Protein 1NZJ (pdb70)

Nearest PDB structures (foldseek):
  1nzj-assembly1_A  TM=1.004E+00  e=1.820E-61  Escherichia coli
  4a91-assembly1_A  TM=9.891E-01  e=1.173E-56  Escherichia coli
  8i9i-assembly1_A  TM=8.394E-01  e=6.136E-25  Escherichia coli
  5h4v-assembly2_B  TM=8.551E-01  e=2.729E-23  Xanthomonas oryzae pv. oryzae KACC 10331
  2cfo-assembly1_A  TM=8.382E-01  e=1.072E-21  Synechococcus elongatus

CATH classification: 3.40.50.620 (+1 more: 3.40.50.620)

GO terms:
  GO:0002097 tRNA wobble base modification (P, IDA)
  GO:0005524 ATP binding (F, IDA)
  GO:0008270 zinc ion binding (F, IDA)

Solvent-accessible surface area: 13218 Å² total; per-residue (Å²): 176,80,14,16,2,7,12,19,10,54,4,74,32,81,5,101,68,12,23,1,2,18,0,0,0,2,25,0,12,0,58,43,133,158,8,104,0,21,0,0,0,17,16,29,30,68,129,73,27,79,130,42,8,8,80,43,0,25,151,19,1,85,80,1,6,0,96,53,44,65,132,27,34,60,3,48,138,26,69,112,14,0,128,130,10,8,44,100,0,86,134,101,47,18,8,13,45,3,50,20,76,88,72,69,26,149,91,80,64,45,50,12,84,18,89,1,76,100,84,161,66,40,93,85,109,11,8,13,16,0,63,8,119,158,43,24,24,90,14,76,2,88,18,45,33,117,25,134,10,68,100,156,72,2,140,22,12,4,49,0,21,114,102,99,38,53,24,12,84,19,0,1,3,1,10,0,1,79,123,30,35,14,45,5,2,6,12,12,11,94,39,27,79,44,0,2,42,2,14,4,0,4,97,30,18,68,66,186,48,12,70,4,0,0,1,2,64,19,60,157,91,15,67,99,46,66,15,52,52,23,0,19,43,0,4,123,30,0,30,15,117,42,45,81,124,54,110,107,92,48,14,95,90,12,7,130,62,9,36,88,56,28,138,36,124,32,3,46,103,60,48,115,89

Organism: Escherichia coli (strain K12) (NCBI:txid83333)

Foldseek 3Di:
DAAEEEQEDEQQAADDLQSVLLLLVRQLVQVLSVHFYAYEYACQPVVNHDPPSVVRNVVVCVLLVNDGDDDYHYNVVCVVLLVVVVVVCVVVLFKAWAQDDPVVCVVVPNFDDCVCSPVRDDNPLTFMFTRFDDFFQWDQAPAQGIDGEDVRNRPGSDTQADSVGGGDPLSSVLSVCVVVVHAEYREALVCVHCLRVSVSVCVSVVHDDHHYHHAAGEDDNQDPPDCQVSVLVSCVQQQWDRDDPSVVDDSNVVSVVCSVGPDSNRGDNDNYD

Radius of gyration: 19.99 Å; Cα contacts (8 Å, |Δi|>4): 455; chains: 1; bounding box: 62×39×38 Å

Secondary structure (DSSP, 8-state):
---EEEE---TTS---HHHHHHHHHHHHHHHHTT-EEEEEE--S-GGGS-TTHHHHHHHHHHHTT-PPSSPPEEGGG-HHHHHHHHHHHHHTT-EEEE---HHHHHHTTSS---TTTTT---STT-EEEE--SS---EEEETTTEEEE--HHHHHS--EEE-TTSPBPHHHHHHHHHHHTT--EEEEEGGGHHHHHHHHHHHHHHT-PPPEEEEEPBP-----SS--HHHHHHHHHHTT----S-GGGS-HHHHHHHHHHT--GGGS---SB-

InterPro domains:
  IPR000924 Glutamyl/glutaminyl-tRNA synthetase [PR00987] (19-31)
  IPR000924 Glutamyl/glutaminyl-tRNA synthetase [PR00987] (33-44)
  IPR000924 Glutamyl/glutaminyl-tRNA synthetase [PR00987] (48-61)
  IPR000924 Glutamyl/glutaminyl-tRNA synthetase [PR00987] (180-190)
  IPR000924 Glutamyl/glutaminyl-tRNA synthetase [PR00987] (196-204)
  IPR014729 Rossmann-like alpha/beta/alpha sandwich fold [G3DSA:3.40.50.620] (7-302)
  IPR020058 Glutamyl/glutaminyl-tRNA synthetase, class Ib, catalytic domain [PF00749] (19-284)
  IPR022380 Glutamyl-Q tRNA(Asp) synthetase [MF_01428] (16-300)
  IPR022380 Glutamyl-Q tRNA(Asp) synthetase [TIGR03838] (16-281)
  IPR049940 Glutamyl-Q tRNA(Asp) synthetase/Glutamate--tRNA ligase [PTHR43311] (12-298)

B-factor: mean 16.07, std 8.64, range [6.89, 52.39]

Sequence (273 aa):
TQYIGRFAPSPSGELHFGSLIAALGSYLQARARQGRWLVRIEDIDPPREVPGAAETILRQLEHYGLHWDGDVLWQSQRHDAYREALAWLHEQGLSYYCTCTRARIQSIGGIYDGHCRVLHHGPDNAAVRIRQQHPVTQFTDQLRGIIHADEKLAREDFIIHRRDGLFAYNLAVVVDDHFQGVTEIVRGADLIEPTVRQISLYQLFGWKVPDYIHLPLALNALPKGDPRPVLIAALQFLGQQAEAHWQDFSVEQILQSAVKNWRLTAVPESAIV

Structure (mmCIF, N/CA/C/O backbone):
data_1NZJ
#
_entry.id   1NZJ
#
_cell.length_a   115.920
_cell.length_b   39.300
_cell.length_c   69.150
_cell.angle_alpha   90.00
_cell.angle_beta   116.19
_cell.angle_gamma   90.00
#
_symmetry.space_group_name_H-M   'C 1 2 1'
#
loop_
_entity.id
_entity.type
_entity.pdbx_description
1 polymer 'Hypothetical protein yadB'
2 non-polymer 'ZINC ION'
3 water water
#
loop_
_atom_site.group_PDB
_atom_site.id
_atom_site.type_symbol
_atom_site.label_atom_id
_atom_site.label_alt_id
_atom_site.label_comp_id
_atom_site.label_asym_id
_atom_site.label_entity_id
_atom_site.label_seq_id
_atom_site.pdbx_PDB_ins_code
_atom_site.Cartn_x
_atom_site.Cartn_y
_atom_site.Cartn_z
_atom_site.occupancy
_atom_site.B_iso_or_equiv
_atom_site.auth_seq_id
_atom_site.auth_comp_id
_atom_site.auth_asym_id
_atom_site.auth_atom_id
_atom_site.pdbx_PDB_model_num
ATOM 1 N N . THR A 1 4 ? 57.676 -14.242 2.795 1.00 24.76 4 THR A N 1
ATOM 2 C CA . THR A 1 4 ?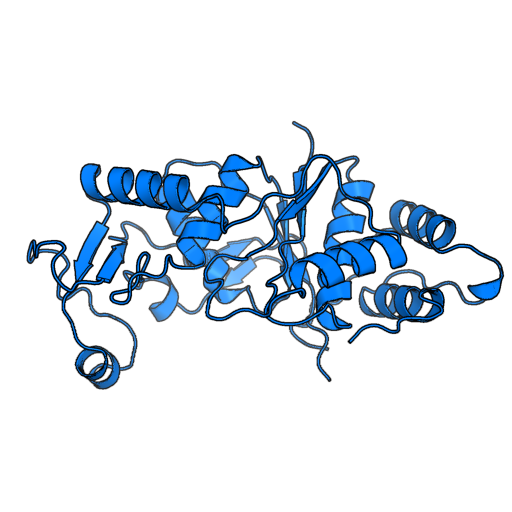 57.373 -12.794 2.551 1.00 24.21 4 THR A CA 1
ATOM 3 C C . THR A 1 4 ? 57.794 -11.951 3.755 1.00 22.94 4 THR A C 1
ATOM 4 O O . THR A 1 4 ? 57.811 -12.432 4.890 1.00 23.27 4 THR A O 1
ATOM 8 N N . GLN A 1 5 ? 58.146 -10.697 3.497 1.00 21.11 5 GLN A N 1
ATOM 9 C CA . GLN A 1 5 ? 58.665 -9.831 4.533 1.00 19.31 5 GLN A CA 1
ATOM 10 C C . GLN A 1 5 ? 57.564 -9.556 5.564 1.00 16.99 5 GLN A C 1
ATOM 11 O O . GLN A 1 5 ? 56.391 -9.382 5.214 1.00 16.91 5 GLN A O 1
ATOM 17 N N . TYR A 1 6 ? 57.965 -9.549 6.827 1.00 13.98 6 TYR A N 1
ATOM 18 C CA . TYR A 1 6 ? 57.122 -9.098 7.931 1.00 12.08 6 TYR A CA 1
ATOM 19 C C . TYR A 1 6 ? 56.685 -7.660 7.686 1.00 10.89 6 TYR A C 1
ATOM 20 O O . TYR A 1 6 ? 57.511 -6.815 7.321 1.00 10.19 6 TYR A O 1
ATOM 29 N N . ILE A 1 7 ? 55.394 -7.367 7.899 1.00 9.57 7 ILE A N 1
ATOM 30 C CA . ILE A 1 7 ? 54.899 -5.988 7.868 1.00 9.59 7 ILE A CA 1
ATOM 31 C C . ILE A 1 7 ? 54.033 -5.739 9.101 1.00 8.75 7 ILE A C 1
ATOM 32 O O . ILE A 1 7 ? 53.008 -6.408 9.290 1.00 8.88 7 ILE A O 1
ATOM 37 N N . GLY A 1 8 ? 54.450 -4.787 9.930 1.00 8.16 8 GLY A N 1
ATOM 38 C CA . GLY A 1 8 ? 53.697 -4.364 11.109 1.00 7.99 8 GLY A CA 1
ATOM 39 C C . GLY A 1 8 ? 53.316 -2.899 11.017 1.00 7.94 8 GLY A C 1
ATOM 40 O O . GLY A 1 8 ? 53.735 -2.200 10.093 1.00 7.69 8 GLY A O 1
ATOM 41 N N . ARG A 1 9 ? 52.540 -2.403 11.980 1.00 7.74 9 ARG A N 1
ATOM 42 C CA . ARG A 1 9 ? 52.120 -1.011 11.948 1.00 7.61 9 ARG A CA 1
ATOM 43 C C . ARG A 1 9 ? 51.681 -0.457 13.295 1.00 7.53 9 ARG A C 1
ATOM 44 O O . ARG A 1 9 ? 51.372 -1.209 14.222 1.00 8.78 9 ARG A O 1
ATOM 52 N N . PHE A 1 10 ? 51.700 0.868 13.370 1.00 7.76 10 PHE A N 1
ATOM 53 C CA . PHE A 1 10 ? 51.134 1.636 14.478 1.00 7.11 10 PHE A CA 1
ATOM 54 C C . PHE A 1 10 ? 50.000 2.490 13.893 1.00 7.56 10 PHE A C 1
ATOM 55 O O . PHE A 1 10 ? 50.207 3.185 12.891 1.00 7.34 10 PHE A O 1
ATOM 63 N N . ALA A 1 11 ? 48.806 2.425 14.494 1.00 7.43 11 ALA A N 1
ATOM 64 C CA . ALA A 1 11 ? 47.589 3.051 13.954 1.00 8.43 11 ALA A CA 1
ATOM 65 C C . ALA A 1 11 ? 46.893 3.917 15.020 1.00 9.29 11 ALA A C 1
ATOM 66 O O . ALA A 1 11 ? 45.879 3.519 15.618 1.00 10.67 11 ALA A O 1
ATOM 68 N N . PRO A 1 12 ? 47.444 5.099 15.277 1.00 9.41 12 PRO A N 1
ATOM 69 C CA . PRO A 1 12 ? 46.906 5.995 16.315 1.00 10.24 12 PRO A CA 1
ATOM 70 C C . PRO A 1 12 ? 45.642 6.763 15.891 1.00 10.97 12 PRO A C 1
ATOM 71 O O . PRO A 1 12 ? 45.493 7.097 14.718 1.00 10.96 12 PRO A O 1
ATOM 75 N N . SER A 1 13 ? 44.763 7.034 16.860 1.00 12.42 13 SER A N 1
ATOM 76 C CA . SER A 1 13 ? 43.571 7.868 16.660 1.00 13.25 13 SER A CA 1
ATOM 77 C C . SER A 1 13 ? 43.909 9.308 17.031 1.00 13.25 13 SER A C 1
ATOM 78 O O . SER A 1 13 ? 44.409 9.548 18.138 1.00 13.92 13 SER A O 1
ATOM 81 N N . PRO A 1 14 ? 43.664 10.265 16.135 1.00 12.92 14 PRO A N 1
ATOM 82 C CA . PRO A 1 14 ? 43.971 11.677 16.418 1.00 13.58 14 PRO A CA 1
ATOM 83 C C . PRO A 1 14 ? 42.896 12.394 17.256 1.00 14.23 14 PRO A C 1
ATOM 84 O O . PRO A 1 14 ? 42.490 13.522 16.943 1.00 13.48 14 PRO A O 1
ATOM 88 N N . SER A 1 15 ? 42.433 11.720 18.307 1.00 15.71 15 SER A N 1
ATOM 89 C CA . SER A 1 15 ? 41.516 12.304 19.301 1.00 16.95 15 SER A CA 1
ATOM 90 C C . SER A 1 15 ? 42.268 12.992 20.445 1.00 17.05 15 SER A C 1
ATOM 91 O O . SER A 1 15 ? 41.660 13.629 21.310 1.00 17.47 15 SER A O 1
ATOM 94 N N . GLY A 1 16 ? 43.584 12.817 20.462 1.00 16.89 16 GLY A N 1
ATOM 95 C CA . GLY A 1 16 ? 44.504 13.516 21.340 1.00 17.08 16 GLY A CA 1
ATOM 96 C C . GLY A 1 16 ? 45.929 13.253 20.868 1.00 17.23 16 GLY A C 1
ATOM 97 O O . GLY A 1 16 ? 46.128 12.588 19.854 1.00 17.35 16 GLY A O 1
ATOM 98 N N . GLU A 1 17 ? 46.915 13.779 21.576 1.00 17.84 17 GLU A N 1
ATOM 99 C CA . GLU A 1 17 ? 48.307 13.473 21.264 1.00 18.22 17 GLU A CA 1
ATOM 100 C C . GLU A 1 17 ? 48.726 12.157 21.915 1.00 17.84 17 GLU A C 1
ATOM 101 O O . GLU A 1 17 ? 47.972 11.555 22.689 1.00 17.67 17 GLU A O 1
ATOM 107 N N . LEU A 1 18 ? 49.915 11.680 21.563 1.00 17.47 18 LEU A N 1
ATOM 108 C CA . LEU A 1 18 ? 50.447 10.472 22.197 1.00 17.33 18 LEU A CA 1
ATOM 109 C C . LEU A 1 18 ? 50.679 10.708 23.690 1.00 17.06 18 LEU A C 1
ATOM 110 O O . LEU A 1 18 ? 51.112 11.782 24.108 1.00 16.42 18 LEU A O 1
ATOM 115 N N . HIS A 1 19 ? 50.346 9.685 24.469 1.00 16.73 19 HIS A N 1
ATOM 116 C CA . HIS A 1 19 ? 50.604 9.631 25.898 1.00 16.83 19 HIS A CA 1
ATOM 117 C C . HIS A 1 19 ? 51.418 8.358 26.154 1.00 16.43 19 HIS A C 1
ATOM 118 O O . HIS A 1 19 ? 51.785 7.646 25.207 1.00 15.42 19 HIS A O 1
ATOM 125 N N . PHE A 1 20 ? 51.732 8.083 27.415 1.00 16.25 20 PHE A N 1
ATOM 126 C CA . PHE A 1 20 ? 52.643 6.981 27.736 1.00 15.39 20 PHE A CA 1
ATOM 127 C C . PHE A 1 20 ? 52.084 5.650 27.253 1.00 14.98 20 PHE A C 1
ATOM 128 O O . PHE A 1 20 ? 52.819 4.831 26.716 1.00 15.32 20 PHE A O 1
ATOM 136 N N . GLY A 1 21 ? 50.781 5.434 27.429 1.00 14.79 21 GLY A N 1
ATOM 137 C CA . GLY A 1 21 ? 50.123 4.246 26.927 1.00 15.31 21 GLY A CA 1
ATOM 138 C C . GLY A 1 21 ? 50.264 4.007 25.433 1.00 15.18 21 GLY A C 1
ATOM 139 O O . GLY A 1 21 ? 50.530 2.882 25.008 1.00 15.86 21 GLY A O 1
ATOM 140 N N . SER A 1 22 ? 50.066 5.045 24.616 1.00 15.19 22 SER A N 1
ATOM 141 C CA . SER A 1 22 ? 50.186 4.876 23.165 1.00 15.33 22 SER A CA 1
ATOM 142 C C . SER A 1 22 ? 51.650 4.763 22.714 1.00 14.34 22 SER A C 1
ATOM 143 O O . SER A 1 22 ? 51.937 4.101 21.708 1.00 13.38 22 SER A O 1
ATOM 146 N N . LEU A 1 23 ? 52.570 5.377 23.458 1.00 13.78 23 LEU A N 1
ATOM 147 C CA . LEU A 1 23 ? 54.002 5.171 23.207 1.00 13.80 23 LEU A CA 1
ATOM 148 C C . LEU A 1 23 ? 54.384 3.696 23.381 1.00 13.62 23 LEU A C 1
ATOM 149 O O . LEU A 1 23 ? 55.159 3.158 22.574 1.00 13.16 23 LEU A O 1
ATOM 154 N N . ILE A 1 24 ? 53.851 3.037 24.412 1.00 13.94 24 ILE A N 1
ATOM 155 C CA . ILE A 1 24 ? 54.090 1.596 24.603 1.00 14.10 24 ILE A CA 1
ATOM 156 C C . ILE A 1 24 ? 53.689 0.815 23.353 1.00 13.20 24 ILE A C 1
ATOM 157 O O . ILE A 1 24 ? 54.417 -0.070 22.921 1.00 12.39 24 ILE A O 1
ATOM 162 N N . ALA A 1 25 ? 52.503 1.101 22.813 1.00 12.51 25 ALA A N 1
ATOM 163 C CA . ALA A 1 25 ? 52.025 0.404 21.624 1.00 12.12 25 ALA A CA 1
ATOM 164 C C . ALA A 1 25 ? 52.909 0.695 20.408 1.00 11.82 25 ALA A C 1
ATOM 165 O O . ALA A 1 25 ? 53.214 -0.206 19.622 1.00 12.42 25 ALA A O 1
ATOM 167 N N . ALA A 1 26 ? 53.303 1.957 20.241 1.00 10.40 26 ALA A N 1
ATOM 168 C CA . ALA A 1 26 ? 54.191 2.330 19.141 1.00 9.50 26 ALA A CA 1
ATOM 169 C C . ALA A 1 26 ? 55.538 1.635 19.266 1.00 8.78 26 ALA A C 1
ATOM 170 O O . ALA A 1 26 ? 56.054 1.091 18.286 1.00 8.98 26 ALA A O 1
ATOM 172 N N . LEU A 1 27 ? 56.117 1.698 20.460 1.00 8.72 27 LEU A N 1
ATOM 173 C CA . LEU A 1 27 ? 57.448 1.148 20.695 1.00 8.50 27 LEU A CA 1
ATOM 174 C C . LEU A 1 27 ? 57.476 -0.368 20.536 1.00 8.77 27 LEU A C 1
ATOM 175 O O . LEU A 1 27 ? 58.365 -0.907 19.887 1.00 8.89 27 LEU A O 1
ATOM 180 N N . GLY A 1 28 ? 56.511 -1.060 21.127 1.00 8.91 28 GLY A N 1
ATOM 181 C CA . GLY A 1 28 ? 56.460 -2.499 21.006 1.00 9.00 28 GLY A CA 1
ATOM 182 C C . GLY A 1 28 ? 56.245 -2.976 19.584 1.00 8.72 28 GLY A C 1
ATOM 183 O O . GLY A 1 28 ? 56.888 -3.929 19.151 1.00 8.70 28 GLY A O 1
ATOM 184 N N . SER A 1 29 ? 55.348 -2.314 18.849 1.00 8.20 29 SER A N 1
ATOM 185 C CA . SER A 1 29 ? 55.147 -2.652 17.439 1.00 8.83 29 SER A CA 1
ATOM 186 C C . SER A 1 29 ? 56.403 -2.401 16.610 1.00 8.47 29 SER A C 1
ATOM 187 O O . SER A 1 29 ? 56.755 -3.225 15.771 1.00 8.29 29 SER A O 1
ATOM 190 N N . TYR A 1 30 ? 57.097 -1.294 16.891 1.00 7.70 30 TYR A N 1
ATOM 191 C CA . TYR A 1 30 ? 58.352 -0.948 16.215 1.00 7.77 30 TYR A CA 1
ATOM 192 C C . TYR A 1 30 ? 59.432 -1.986 16.505 1.00 7.46 30 TYR A C 1
ATOM 193 O O . TYR A 1 30 ? 60.099 -2.470 15.605 1.00 7.60 30 TYR A O 1
ATOM 202 N N . LEU A 1 31 ? 59.624 -2.316 17.773 1.00 7.52 31 LEU A N 1
ATOM 203 C CA . LEU A 1 31 ? 60.714 -3.214 18.143 1.00 8.08 31 LEU A CA 1
ATOM 204 C C . LEU A 1 31 ? 60.528 -4.617 17.566 1.00 8.66 31 LEU A C 1
ATOM 205 O O . LEU A 1 31 ? 61.466 -5.222 17.036 1.00 8.86 31 LEU A O 1
ATOM 210 N N . GLN A 1 32 ? 59.309 -5.128 17.647 1.00 8.64 32 GLN A N 1
ATOM 211 C CA . GLN A 1 32 ? 59.014 -6.432 17.065 1.00 9.44 32 GLN A CA 1
ATOM 212 C C . GLN A 1 32 ? 59.224 -6.429 15.539 1.00 9.48 32 GLN A C 1
ATOM 213 O O . GLN A 1 32 ? 59.814 -7.372 14.991 1.00 10.24 32 GLN A O 1
ATOM 219 N N . ALA A 1 33 ? 58.790 -5.364 14.855 1.00 9.81 33 ALA A N 1
ATOM 220 C CA . ALA A 1 33 ? 58.969 -5.275 13.406 1.00 9.95 33 ALA A CA 1
ATOM 221 C C . ALA A 1 33 ? 60.457 -5.224 13.020 1.00 10.46 33 ALA A C 1
ATOM 222 O O . ALA A 1 33 ? 60.896 -5.971 12.139 1.00 11.56 33 ALA A O 1
ATOM 224 N N . ARG A 1 34 ? 61.223 -4.352 13.675 1.00 10.48 34 ARG A N 1
ATOM 225 C CA . ARG A 1 34 ? 62.655 -4.233 13.377 1.00 10.68 34 ARG A CA 1
ATOM 226 C C . ARG A 1 34 ? 63.449 -5.495 13.772 1.00 11.02 34 ARG A C 1
ATOM 227 O O . ARG A 1 34 ? 64.400 -5.866 13.079 1.00 11.88 34 ARG A O 1
ATOM 235 N N . ALA A 1 35 ? 63.070 -6.154 14.862 1.00 11.51 35 ALA A N 1
ATOM 236 C CA . ALA A 1 35 ? 63.732 -7.399 15.274 1.00 12.20 35 ALA A CA 1
ATOM 237 C C . ALA A 1 35 ? 63.505 -8.510 14.251 1.00 13.35 35 ALA A C 1
ATOM 238 O O . ALA A 1 35 ? 64.361 -9.380 14.088 1.00 14.58 35 ALA A O 1
ATOM 240 N N . ARG A 1 36 ? 62.336 -8.482 13.599 1.00 14.42 36 ARG A N 1
ATOM 241 C CA . ARG A 1 36 ? 61.973 -9.431 12.542 1.00 14.98 36 ARG A CA 1
ATOM 242 C C . ARG A 1 36 ? 62.433 -8.989 11.134 1.00 15.52 36 ARG A C 1
ATOM 243 O O . ARG A 1 36 ? 62.023 -9.591 10.136 1.00 16.52 36 ARG A O 1
ATOM 251 N N . GLN A 1 37 ? 63.281 -7.958 11.055 1.00 15.58 37 GLN A N 1
ATOM 252 C CA . GLN A 1 37 ? 63.819 -7.431 9.797 1.00 16.18 37 GLN A CA 1
ATOM 253 C C . GLN A 1 37 ? 62.694 -7.030 8.8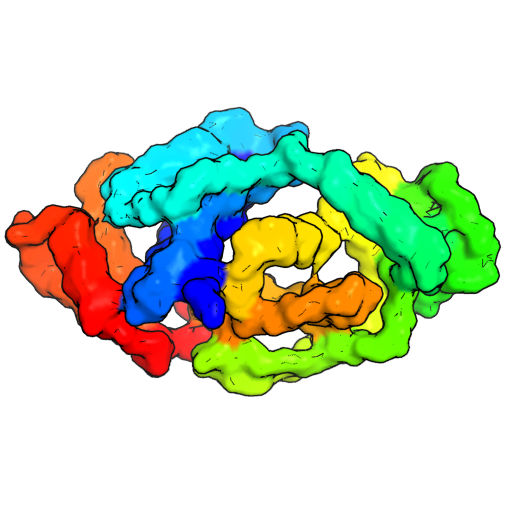30 1.00 15.18 37 GLN A C 1
ATOM 254 O O . GLN A 1 37 ? 62.763 -7.202 7.614 1.00 15.86 37 GLN A O 1
ATOM 260 N N . GLY A 1 38 ? 61.648 -6.459 9.400 1.00 13.32 38 GLY A N 1
ATOM 261 C CA . GLY A 1 38 ? 60.443 -6.128 8.653 1.00 12.92 38 GLY A CA 1
ATOM 262 C C . GLY A 1 38 ? 60.204 -4.654 8.419 1.00 12.42 38 GLY A C 1
ATOM 263 O O . GLY A 1 38 ? 61.030 -3.807 8.784 1.00 13.05 38 GLY A O 1
ATOM 264 N N . ARG A 1 39 ? 59.089 -4.356 7.761 1.00 11.77 39 ARG A N 1
ATOM 265 C CA . ARG A 1 39 ? 58.607 -2.994 7.596 1.00 11.74 39 ARG A CA 1
ATOM 266 C C . ARG A 1 39 ? 57.704 -2.624 8.763 1.00 10.67 39 ARG A C 1
ATOM 267 O O . ARG A 1 39 ? 57.023 -3.483 9.347 1.00 10.23 39 ARG A O 1
ATOM 275 N N . TRP A 1 40 ? 57.725 -1.340 9.096 1.00 9.41 40 TRP A N 1
ATOM 276 C CA . TRP A 1 40 ? 56.881 -0.762 10.145 1.00 9.11 40 TRP A CA 1
ATOM 277 C C . TRP A 1 40 ? 56.232 0.493 9.577 1.00 8.89 40 TRP A C 1
ATOM 278 O O . TRP A 1 40 ? 56.912 1.458 9.226 1.00 9.00 40 TRP A O 1
ATOM 289 N N . LEU A 1 41 ? 54.911 0.445 9.461 1.00 8.55 41 LEU A N 1
ATOM 290 C CA . LEU A 1 41 ? 54.108 1.490 8.837 1.00 9.06 41 LEU A CA 1
ATOM 291 C C . LEU A 1 41 ? 53.328 2.281 9.882 1.00 8.96 41 LEU A C 1
ATOM 292 O O . LEU A 1 41 ? 53.108 1.814 11.001 1.00 9.27 41 LEU A O 1
ATOM 297 N N . VAL A 1 42 ? 52.904 3.484 9.508 1.00 9.42 42 VAL A N 1
ATOM 298 C CA . VAL A 1 42 ? 52.013 4.315 10.334 1.00 9.67 42 VAL A CA 1
ATOM 299 C C . VAL A 1 42 ? 50.722 4.654 9.567 1.00 9.78 42 VAL A C 1
ATOM 300 O O . VAL A 1 42 ? 50.772 5.065 8.402 1.00 10.59 42 VAL A O 1
ATOM 304 N N . ARG A 1 43 ? 49.577 4.450 10.217 1.00 8.79 43 ARG A N 1
ATOM 305 C CA . ARG A 1 43 ? 48.264 4.774 9.664 1.00 8.79 43 ARG A CA 1
ATOM 306 C C . ARG A 1 43 ? 47.522 5.680 10.640 1.00 8.73 43 ARG A C 1
ATOM 307 O O . ARG A 1 43 ? 47.322 5.309 11.795 1.00 9.10 43 ARG A O 1
ATOM 315 N N . ILE A 1 44 ? 47.125 6.873 10.195 1.00 8.77 44 ILE A N 1
ATOM 316 C CA . ILE A 1 44 ? 46.351 7.784 11.031 1.00 9.28 44 ILE A CA 1
ATOM 317 C C . ILE A 1 44 ? 44.874 7.386 10.922 1.00 9.64 44 ILE A C 1
ATOM 318 O O . ILE A 1 44 ? 44.290 7.412 9.830 1.00 10.11 44 ILE A O 1
ATOM 323 N N . GLU A 1 45 ? 44.261 7.063 12.055 1.00 10.71 45 GLU A N 1
ATOM 324 C CA . GLU A 1 45 ? 42.858 6.662 12.052 1.00 12.16 45 GLU A CA 1
ATOM 325 C C . GLU A 1 45 ? 41.947 7.896 12.094 1.00 13.59 45 GLU A C 1
ATOM 326 O O . GLU A 1 45 ? 41.123 8.006 12.981 1.00 14.61 45 GLU A O 1
ATOM 332 N N . ASP A 1 46 ? 42.099 8.818 11.137 1.00 14.85 46 ASP A N 1
ATOM 333 C CA . ASP A 1 46 ? 41.239 10.012 11.064 1.00 15.92 46 ASP A CA 1
ATOM 334 C C . ASP A 1 46 ? 39.971 9.739 10.252 1.00 17.27 46 ASP A C 1
ATOM 335 O O . ASP A 1 46 ? 39.639 10.450 9.299 1.00 16.74 46 ASP A O 1
ATOM 340 N N . ILE A 1 47 ? 39.252 8.714 10.686 1.00 18.95 47 ILE A N 1
ATOM 341 C CA . ILE A 1 47 ? 38.080 8.217 9.978 1.00 20.65 47 ILE A CA 1
ATOM 342 C C . ILE A 1 47 ? 36.840 9.115 10.138 1.00 22.38 47 ILE A C 1
ATOM 343 O O . ILE A 1 47 ? 35.950 9.080 9.279 1.00 23.42 47 ILE A O 1
ATOM 348 N N . ASP A 1 48 ? 36.816 9.923 11.203 1.00 23.95 48 ASP A N 1
ATOM 349 C CA . ASP A 1 48 ? 35.655 10.737 11.623 1.00 25.64 48 ASP A CA 1
ATOM 350 C C . ASP A 1 48 ? 36.176 12.136 12.051 1.00 26.59 48 ASP A C 1
ATO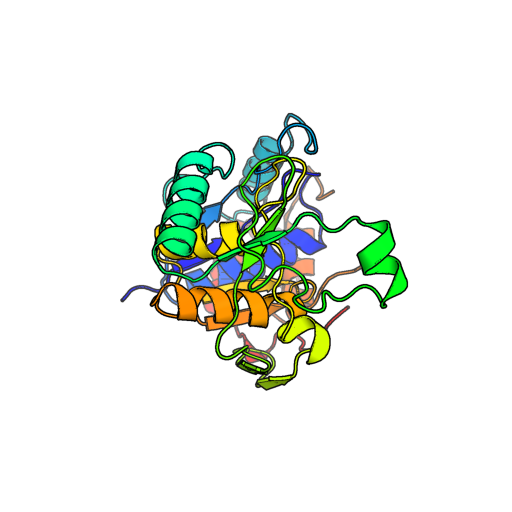M 351 O O . ASP A 1 48 ? 36.136 12.474 13.232 1.00 26.45 48 ASP A O 1
ATOM 356 N N . PRO A 1 49 ? 36.679 12.927 11.096 1.00 27.71 49 PRO A N 1
ATOM 357 C CA . PRO A 1 49 ? 37.384 14.189 11.408 1.00 28.32 49 PRO A CA 1
ATOM 358 C C . PRO A 1 49 ? 36.589 15.240 12.192 1.00 28.70 49 PRO A C 1
ATOM 359 O O . PRO A 1 49 ? 37.208 15.949 12.983 1.00 29.10 49 PRO A O 1
ATOM 363 N N . PRO A 1 50 ? 35.281 15.375 11.973 1.00 28.95 50 PRO A N 1
ATOM 364 C CA . PRO A 1 50 ? 34.436 16.174 12.873 1.00 28.89 50 PRO A CA 1
ATOM 365 C C . PRO A 1 50 ? 34.526 15.823 14.371 1.00 28.70 50 PRO A C 1
ATOM 366 O O . PRO A 1 50 ? 34.303 16.715 15.186 1.00 29.16 50 PRO A O 1
ATOM 370 N N . ARG A 1 51 ? 34.846 14.574 14.721 1.00 28.22 51 ARG A N 1
ATOM 371 C CA . ARG A 1 51 ? 34.964 14.148 16.130 1.00 27.45 51 ARG A CA 1
ATOM 372 C C . ARG A 1 51 ? 36.419 13.940 16.601 1.00 26.56 51 ARG A C 1
ATOM 373 O O . ARG A 1 51 ? 36.671 13.278 17.623 1.00 27.43 51 ARG A O 1
ATOM 375 N N . GLU A 1 52 ? 37.369 14.501 15.858 1.00 24.58 52 GLU A N 1
ATOM 376 C CA . GLU A 1 52 ? 38.787 14.418 16.192 1.00 22.49 52 GLU A CA 1
ATOM 377 C C . GLU A 1 52 ? 39.323 15.843 16.328 1.00 20.06 52 GLU A C 1
ATOM 378 O O . GLU A 1 52 ? 38.575 16.802 16.171 1.00 20.38 52 GLU A O 1
ATOM 384 N N . VAL A 1 53 ? 40.606 15.992 16.633 1.00 16.79 53 VAL A N 1
ATOM 385 C CA . VAL A 1 53 ? 41.148 17.306 16.989 1.00 14.30 53 VAL A CA 1
ATOM 386 C C . VAL A 1 53 ? 42.052 17.836 15.878 1.00 12.35 53 VAL A C 1
ATOM 387 O O . VAL A 1 53 ? 43.068 17.199 15.565 1.00 11.58 53 VAL A O 1
ATOM 391 N N . PRO A 1 54 ? 41.719 18.984 15.280 1.00 10.87 54 PRO A N 1
ATOM 392 C CA . PRO A 1 54 ? 42.623 19.612 14.312 1.00 10.86 54 PRO A CA 1
ATOM 393 C C . PRO A 1 54 ? 44.049 19.724 14.872 1.00 10.29 54 PRO A C 1
ATOM 394 O O . PRO A 1 54 ? 44.238 20.172 16.008 1.00 9.22 54 PRO A O 1
ATOM 398 N N . GLY A 1 55 ? 45.042 19.309 14.090 1.00 9.84 55 GLY A N 1
ATOM 399 C CA . GLY A 1 55 ? 46.435 19.340 14.519 1.00 9.69 55 GLY A CA 1
ATOM 400 C C . GLY A 1 55 ? 46.976 18.119 15.251 1.00 9.42 55 GLY A C 1
ATOM 401 O O . GLY A 1 55 ? 48.204 17.947 15.343 1.00 9.36 55 GLY A O 1
ATOM 402 N N . ALA A 1 56 ? 46.099 17.268 15.774 1.00 9.47 56 ALA A N 1
ATOM 403 C CA . ALA A 1 56 ? 46.555 16.138 16.584 1.00 9.58 56 ALA A CA 1
ATOM 404 C C . ALA A 1 56 ? 47.354 15.135 15.760 1.00 9.77 56 ALA A C 1
ATOM 405 O O . ALA A 1 56 ? 48.363 14.635 16.235 1.00 9.69 56 ALA A O 1
ATOM 407 N N . ALA A 1 57 ? 46.915 14.832 14.539 1.00 10.25 57 ALA A N 1
ATOM 408 C CA . ALA A 1 57 ? 47.656 13.881 13.684 1.00 10.45 57 ALA A CA 1
ATOM 409 C C . ALA A 1 57 ? 49.099 14.326 13.456 1.00 10.48 57 ALA A C 1
ATOM 410 O O . ALA A 1 57 ? 50.038 13.545 13.590 1.00 10.39 57 ALA A O 1
ATOM 412 N N . GLU A 1 58 ? 49.268 15.604 13.139 1.00 10.78 58 GLU A N 1
ATOM 413 C CA . GLU A 1 58 ? 50.579 16.168 12.895 1.00 11.33 58 GLU A CA 1
ATOM 414 C C . GLU A 1 58 ? 51.449 16.133 14.160 1.00 10.74 58 GLU A C 1
ATOM 415 O O . GLU A 1 58 ? 52.653 15.835 14.082 1.00 10.72 58 GLU A O 1
ATOM 421 N N . THR A 1 59 ? 50.837 16.401 15.319 1.00 10.03 59 THR A N 1
ATOM 422 C CA . THR A 1 59 ? 51.548 16.325 16.592 1.00 9.91 59 THR A CA 1
ATOM 423 C C . THR A 1 59 ? 52.055 14.907 16.822 1.00 9.97 59 THR A C 1
ATOM 424 O O . THR A 1 59 ? 53.206 14.715 17.191 1.00 10.41 59 THR A O 1
ATOM 428 N N . ILE A 1 60 ? 51.194 13.924 16.563 1.00 9.93 60 ILE A N 1
ATOM 429 C CA . ILE A 1 60 ? 51.547 12.525 16.768 1.00 10.04 60 ILE A CA 1
ATOM 430 C C . ILE A 1 60 ? 52.750 12.145 15.903 1.00 9.65 60 ILE A C 1
ATOM 431 O O . ILE A 1 60 ? 53.694 11.501 16.379 1.00 9.38 60 ILE A O 1
ATOM 436 N N . LEU A 1 61 ? 52.746 12.548 14.641 1.00 9.53 61 LEU A N 1
ATOM 437 C CA . LEU A 1 61 ? 53.870 12.195 13.751 1.00 9.99 61 LEU A CA 1
ATOM 438 C C . LEU A 1 61 ? 55.174 12.832 14.226 1.00 10.19 61 LEU A C 1
ATOM 439 O O . LEU A 1 61 ? 56.244 12.203 14.182 1.00 10.19 61 LEU A O 1
ATOM 444 N N . ARG A 1 62 ? 55.102 14.084 14.666 1.00 10.91 62 ARG A N 1
ATOM 445 C CA . ARG A 1 62 ? 56.273 14.755 15.234 1.00 11.92 62 ARG A CA 1
ATOM 446 C C . ARG A 1 62 ? 56.785 14.100 16.528 1.00 11.75 62 ARG A C 1
ATOM 447 O O . ARG A 1 62 ? 58.002 14.026 16.759 1.00 12.08 62 ARG A O 1
ATOM 455 N N . GLN A 1 63 ? 55.874 13.621 17.368 1.00 11.10 63 GLN A N 1
ATOM 456 C CA . GLN A 1 63 ? 56.250 12.938 18.597 1.00 11.51 63 GLN A CA 1
ATOM 457 C C . GLN A 1 63 ? 56.968 11.634 18.283 1.00 11.14 63 GLN A C 1
ATOM 458 O O . GLN A 1 63 ? 57.959 11.314 18.917 1.00 11.75 63 GLN A O 1
ATOM 464 N N . LEU A 1 64 ? 56.478 10.882 17.297 1.00 10.90 64 LEU A N 1
ATOM 465 C CA . LEU A 1 64 ? 57.129 9.632 16.912 1.00 10.87 64 LEU A CA 1
ATOM 466 C C . LEU A 1 64 ? 58.559 9.927 16.491 1.00 11.91 64 LEU A C 1
ATOM 467 O O . LEU A 1 64 ? 59.487 9.220 16.890 1.00 12.40 64 LEU A O 1
ATOM 472 N N . GLU A 1 65 ? 58.742 10.978 15.696 1.00 13.00 65 GLU A N 1
ATOM 473 C CA . GLU A 1 65 ? 60.082 11.327 15.227 1.00 14.11 65 GLU A CA 1
ATOM 474 C C . GLU A 1 65 ? 60.991 11.744 16.389 1.00 13.80 65 GLU A C 1
ATOM 475 O O . GLU A 1 65 ? 62.164 11.361 16.439 1.00 14.10 65 GLU A O 1
ATOM 481 N N . HIS A 1 66 ? 60.425 12.458 17.357 1.00 13.66 66 HIS A N 1
ATOM 482 C CA . HIS A 1 66 ? 61.153 12.926 18.536 1.00 13.79 66 HIS A CA 1
ATOM 483 C C . HIS A 1 66 ? 61.668 11.756 19.384 1.00 13.62 66 HIS A C 1
ATOM 484 O O . HIS A 1 66 ? 62.770 11.814 19.937 1.00 13.97 66 HIS A O 1
ATOM 491 N N . TYR A 1 67 ? 60.888 10.677 19.437 1.00 13.35 67 TYR A N 1
ATOM 492 C CA . TYR A 1 67 ? 61.243 9.484 20.194 1.00 13.49 67 TYR A CA 1
ATOM 493 C C . TYR A 1 67 ? 62.019 8.458 19.362 1.00 13.44 67 TYR A C 1
ATOM 494 O O . TYR A 1 67 ? 62.265 7.351 19.833 1.00 14.65 67 TYR A O 1
ATOM 503 N N . GLY A 1 68 ? 62.388 8.838 18.137 1.00 12.75 68 GLY A N 1
ATOM 504 C CA . GLY A 1 68 ? 63.256 8.037 17.273 1.00 12.51 68 GLY A CA 1
ATOM 505 C C . GLY A 1 68 ? 62.576 6.932 16.470 1.00 12.12 68 GLY A C 1
ATOM 506 O O . GLY A 1 68 ? 63.258 6.071 15.883 1.00 12.45 68 GLY A O 1
ATOM 507 N N . LEU A 1 69 ? 61.245 6.949 16.444 1.00 12.07 69 LEU A N 1
ATOM 508 C CA . LEU A 1 69 ? 60.423 5.886 15.843 1.00 12.18 69 LEU A CA 1
ATOM 509 C C . LEU A 1 69 ? 60.011 6.266 14.415 1.00 12.87 69 LEU A C 1
ATOM 510 O O . LEU A 1 69 ? 58.892 6.759 14.163 1.00 14.24 69 LEU A O 1
ATOM 515 N N . HIS A 1 70 ? 60.930 6.028 13.489 1.00 12.95 70 HIS A N 1
ATOM 516 C CA . HIS A 1 70 ? 60.779 6.381 12.080 1.00 12.90 70 HIS A CA 1
ATOM 517 C C . HIS A 1 70 ? 60.158 5.233 11.290 1.00 12.63 70 HIS A C 1
ATOM 518 O O . HIS A 1 70 ? 60.570 4.083 11.408 1.00 13.33 70 HIS A O 1
ATOM 525 N N . TRP A 1 71 ? 59.141 5.573 10.506 1.00 12.17 71 TRP A N 1
ATOM 526 C CA . TRP A 1 71 ? 58.342 4.608 9.750 1.00 12.20 71 TRP A CA 1
ATOM 527 C C . TRP A 1 71 ? 58.817 4.487 8.314 1.00 12.13 71 TRP A C 1
ATOM 528 O O . TRP A 1 71 ? 59.504 5.360 7.780 1.00 12.73 71 TRP A O 1
ATOM 539 N N . ASP A 1 72 ? 58.420 3.394 7.696 1.00 12.08 72 ASP A N 1
ATOM 540 C CA . ASP A 1 72 ? 58.699 3.136 6.290 1.00 12.74 72 ASP A CA 1
ATOM 541 C C . ASP A 1 72 ? 57.543 3.582 5.413 1.00 14.02 72 ASP A C 1
ATOM 542 O O . ASP A 1 72 ? 56.381 3.471 5.784 1.00 14.41 72 ASP A O 1
ATOM 547 N N . GLY A 1 73 ? 57.872 4.077 4.231 1.00 14.91 73 GLY A N 1
ATOM 548 C CA . GLY A 1 73 ? 56.864 4.494 3.274 1.00 15.71 73 GLY A CA 1
ATOM 549 C C . GLY A 1 73 ? 56.098 5.748 3.656 1.00 15.65 73 GLY A C 1
ATOM 550 O O . GLY A 1 73 ? 56.524 6.536 4.513 1.00 16.14 73 GLY A O 1
ATOM 551 N N . ASP A 1 74 ? 54.940 5.913 3.019 1.00 16.00 74 ASP A N 1
ATOM 552 C CA . ASP A 1 74 ? 54.048 7.030 3.299 1.00 15.80 74 ASP A CA 1
ATOM 553 C C . ASP A 1 74 ? 53.068 6.665 4.404 1.00 14.43 74 ASP A C 1
ATOM 554 O O . ASP A 1 74 ? 52.651 5.525 4.527 1.00 13.72 74 ASP A O 1
ATOM 559 N N . VAL A 1 75 ? 52.687 7.669 5.174 1.00 13.28 75 VAL A N 1
ATOM 560 C CA . VAL A 1 75 ? 51.584 7.551 6.114 1.00 12.72 75 VAL A CA 1
ATOM 561 C C . VAL A 1 75 ? 50.275 7.380 5.320 1.00 12.50 75 VAL A C 1
ATOM 562 O O . VAL A 1 75 ? 50.034 8.116 4.352 1.00 13.56 75 VAL A O 1
ATOM 566 N N . LEU A 1 76 ? 49.449 6.415 5.728 1.00 11.49 76 LEU A N 1
ATOM 567 C CA . LEU A 1 76 ? 48.091 6.233 5.203 1.00 11.49 76 LEU A CA 1
ATOM 568 C C . LEU A 1 76 ? 47.112 6.968 6.111 1.00 10.53 76 LEU A C 1
ATOM 569 O O . LEU A 1 76 ? 47.209 6.859 7.331 1.00 10.30 76 LEU A O 1
ATOM 574 N N . TRP A 1 77 ? 46.157 7.684 5.518 1.00 10.01 77 TRP A N 1
ATOM 575 C CA . TRP A 1 77 ? 45.158 8.456 6.248 1.00 9.80 77 TRP A CA 1
ATOM 576 C C . TRP A 1 77 ? 43.767 7.862 5.985 1.00 9.29 77 TRP A C 1
ATOM 577 O O . TRP A 1 77 ? 43.342 7.801 4.825 1.00 9.48 77 TRP A O 1
ATOM 588 N N . GLN A 1 78 ? 43.071 7.419 7.036 1.00 8.74 78 GLN A N 1
ATOM 589 C CA . GLN A 1 78 ? 41.715 6.867 6.880 1.00 9.17 78 GLN A CA 1
ATOM 590 C C . GLN A 1 78 ? 40.705 7.881 6.323 1.00 10.05 78 GLN A C 1
ATOM 591 O O . GLN A 1 78 ? 39.751 7.485 5.671 1.00 10.31 78 GLN A O 1
ATOM 597 N N . SER A 1 79 ? 40.958 9.179 6.510 1.00 10.77 79 SER A N 1
ATOM 598 C CA . SER A 1 79 ? 40.126 10.224 5.886 1.00 11.35 79 SER A CA 1
ATOM 599 C C . SER A 1 79 ? 40.201 10.212 4.367 1.00 11.46 79 SER A C 1
ATOM 600 O O . SER A 1 79 ? 39.339 10.809 3.696 1.00 12.82 79 SER A O 1
ATOM 603 N N . GLN A 1 80 ? 41.245 9.579 3.832 1.00 11.19 80 GLN A N 1
ATOM 604 C CA . GLN A 1 80 ? 41.437 9.413 2.395 1.00 11.84 80 GLN A CA 1
ATOM 605 C C . GLN A 1 80 ? 41.098 7.993 1.924 1.00 11.22 80 GLN A C 1
ATOM 606 O O . GLN A 1 80 ? 41.532 7.585 0.840 1.00 12.76 80 GLN A O 1
ATOM 612 N N . ARG A 1 81 ? 40.332 7.246 2.726 1.00 9.98 81 ARG A N 1
ATOM 613 C CA . ARG A 1 81 ? 40.009 5.853 2.420 1.00 9.12 81 ARG A CA 1
ATOM 614 C C . ARG A 1 81 ? 38.503 5.531 2.419 1.00 8.83 81 ARG A C 1
ATOM 615 O O . ARG A 1 81 ? 38.134 4.364 2.305 1.00 8.53 81 ARG A O 1
ATOM 623 N N . HIS A 1 82 ? 37.623 6.531 2.505 1.00 8.66 82 HIS A N 1
ATOM 624 C CA . HIS A 1 82 ? 36.186 6.219 2.545 1.00 8.62 82 HIS A CA 1
ATOM 625 C C . HIS A 1 82 ? 35.712 5.544 1.250 1.00 8.46 82 HIS A C 1
ATOM 626 O O . HIS A 1 82 ? 34.743 4.776 1.265 1.00 8.73 82 HIS A O 1
ATOM 633 N N . ASP A 1 83 ? 36.366 5.845 0.136 1.00 8.62 83 ASP A N 1
ATOM 634 C CA . ASP A 1 83 ? 36.098 5.139 -1.113 1.00 9.05 83 ASP A CA 1
ATOM 635 C C . ASP A 1 83 ? 36.340 3.628 -1.024 1.00 9.01 83 ASP A C 1
ATOM 636 O O . ASP A 1 83 ? 35.540 2.836 -1.521 1.00 10.09 83 ASP A O 1
ATOM 641 N N . ALA A 1 84 ? 37.424 3.242 -0.365 1.00 8.65 84 ALA A N 1
ATOM 642 C CA . ALA A 1 84 ? 37.743 1.837 -0.138 1.00 8.56 84 ALA A CA 1
ATOM 643 C C . ALA A 1 84 ? 36.738 1.153 0.770 1.00 8.27 84 ALA A C 1
ATOM 644 O O . ALA A 1 84 ? 36.359 0.006 0.529 1.00 8.63 84 ALA A O 1
ATOM 646 N N . TYR A 1 85 ? 36.279 1.851 1.803 1.00 7.86 85 TYR A N 1
ATOM 647 C CA . TYR A 1 85 ? 35.296 1.274 2.725 1.00 7.47 85 TYR A CA 1
ATOM 648 C C . TYR A 1 85 ? 33.959 1.079 2.016 1.00 7.59 85 TYR A C 1
ATOM 649 O O . TYR A 1 85 ? 33.307 0.048 2.182 1.00 7.98 85 TYR A O 1
ATOM 658 N N . ARG A 1 86 ? 33.576 2.054 1.193 1.00 8.09 86 ARG A N 1
ATOM 659 C CA . ARG A 1 86 ? 32.347 1.975 0.393 1.00 9.39 86 ARG A CA 1
ATOM 660 C C . ARG A 1 86 ? 32.389 0.787 -0.567 1.00 9.50 86 ARG A C 1
ATOM 661 O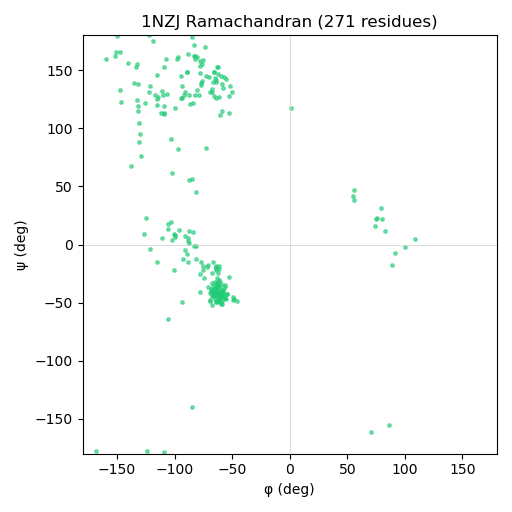 O . ARG A 1 86 ? 31.398 0.053 -0.708 1.00 10.09 86 ARG A O 1
ATOM 669 N N . GLU A 1 87 ? 33.535 0.586 -1.204 1.00 9.46 87 GLU A N 1
ATOM 670 C CA . GLU A 1 87 ? 33.746 -0.536 -2.121 1.00 10.45 87 GLU A CA 1
ATOM 671 C C . GLU A 1 87 ? 33.579 -1.876 -1.398 1.00 9.74 87 GLU A C 1
ATOM 672 O O . GLU A 1 87 ? 32.944 -2.794 -1.917 1.00 9.91 87 GLU A O 1
ATOM 678 N N . ALA A 1 88 ? 34.157 -1.986 -0.205 1.00 9.30 88 ALA A N 1
ATOM 679 C CA . ALA A 1 88 ? 34.070 -3.213 0.595 1.00 9.37 88 ALA A CA 1
ATOM 680 C C . ALA A 1 88 ? 32.633 -3.497 1.028 1.00 9.24 88 ALA A C 1
ATOM 681 O O . ALA A 1 88 ? 32.188 -4.652 0.982 1.00 9.15 88 ALA A O 1
ATOM 683 N N . LEU A 1 89 ? 31.906 -2.459 1.433 1.00 9.34 89 LEU A N 1
ATOM 684 C CA . LEU A 1 89 ? 30.487 -2.580 1.766 1.00 10.14 89 LEU A CA 1
ATOM 685 C C . LEU A 1 89 ? 29.683 -3.067 0.569 1.00 9.69 89 LEU A C 1
ATOM 686 O O . LEU A 1 89 ? 28.807 -3.925 0.711 1.00 10.53 89 LEU A O 1
ATOM 691 N N . ALA A 1 90 ? 29.975 -2.538 -0.617 1.00 9.31 90 ALA A N 1
ATOM 692 C CA . ALA A 1 90 ? 29.229 -2.951 -1.809 1.00 9.40 90 ALA A CA 1
ATOM 693 C C . ALA A 1 90 ? 29.458 -4.433 -2.096 1.00 9.24 90 ALA A C 1
ATOM 694 O O . ALA A 1 90 ? 28.515 -5.158 -2.415 1.00 9.67 90 ALA A O 1
ATOM 696 N N . TRP A 1 91 ? 30.702 -4.879 -1.980 1.00 8.77 91 TRP A N 1
ATOM 697 C CA . TRP A 1 91 ? 31.041 -6.272 -2.222 1.00 8.25 91 TRP A CA 1
ATOM 698 C C . TRP A 1 91 ? 30.290 -7.180 -1.237 1.00 8.19 91 TRP A C 1
ATOM 699 O O . TRP A 1 91 ? 29.669 -8.181 -1.634 1.00 8.50 91 TRP A O 1
ATOM 710 N N . LEU A 1 92 ? 30.301 -6.824 0.045 1.00 8.29 92 LEU A N 1
ATOM 711 C CA . LEU A 1 92 ? 29.616 -7.638 1.053 1.00 8.62 92 LEU A CA 1
ATOM 712 C C . LEU A 1 92 ? 28.135 -7.764 0.749 1.00 8.91 92 LEU A C 1
ATOM 713 O O . LEU A 1 92 ? 27.563 -8.862 0.854 1.00 9.45 92 LEU A O 1
ATOM 718 N N . HIS A 1 93 ? 27.501 -6.662 0.361 1.00 9.60 93 HIS A N 1
ATOM 719 C CA . HIS A 1 93 ? 26.067 -6.700 0.095 1.00 10.40 93 HIS A CA 1
ATOM 720 C C . HIS A 1 93 ? 25.754 -7.556 -1.125 1.00 10.00 93 HIS A C 1
ATOM 721 O O . HIS A 1 93 ? 24.816 -8.370 -1.093 1.00 9.78 93 HIS A O 1
ATOM 728 N N . GLU A 1 94 ? 26.536 -7.381 -2.184 1.00 10.18 94 GLU A N 1
ATOM 729 C CA . GLU A 1 94 ? 26.366 -8.130 -3.424 1.00 10.65 94 GLU A CA 1
ATOM 730 C C . GLU A 1 94 ? 26.573 -9.633 -3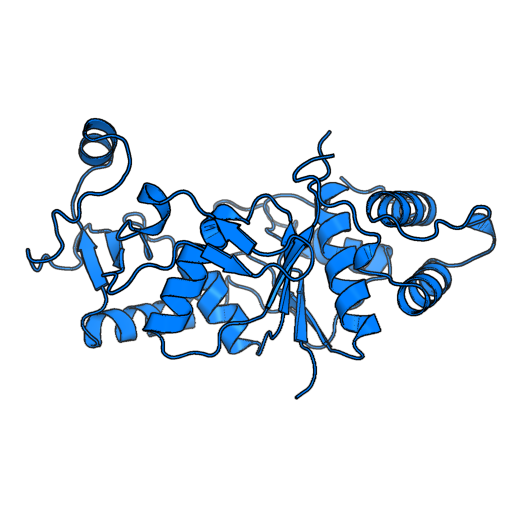.200 1.00 9.95 94 GLU A C 1
ATOM 731 O O . GLU A 1 94 ? 25.898 -10.467 -3.833 1.00 10.53 94 GLU A O 1
ATOM 737 N N . GLN A 1 95 ? 27.454 -9.990 -2.264 1.00 9.60 95 GLN A N 1
ATOM 738 C CA . GLN A 1 95 ? 27.779 -11.381 -2.003 1.00 9.82 95 GLN A CA 1
ATOM 739 C C . GLN A 1 95 ? 26.876 -12.073 -0.963 1.00 9.83 95 GLN A C 1
ATOM 740 O O . GLN A 1 95 ? 27.131 -13.235 -0.600 1.00 9.86 95 GLN A O 1
ATOM 746 N N . GLY A 1 96 ? 25.830 -11.385 -0.498 1.00 9.68 96 GLY A N 1
ATOM 747 C CA . GLY A 1 96 ? 24.879 -11.972 0.440 1.00 10.02 96 GLY A CA 1
ATOM 748 C C . GLY A 1 96 ? 25.350 -11.982 1.882 1.00 10.48 96 GLY A C 1
ATOM 749 O O . GLY A 1 96 ? 24.851 -12.767 2.688 1.00 11.47 96 GLY A O 1
ATOM 750 N N . LEU A 1 97 ? 26.294 -11.092 2.197 1.00 10.12 97 LEU A N 1
ATOM 751 C CA . LEU A 1 97 ? 27.007 -11.088 3.480 1.00 10.35 97 LEU A CA 1
ATOM 752 C C . LEU A 1 97 ? 26.668 -9.897 4.397 1.00 10.17 97 LEU A C 1
ATOM 753 O O . LEU A 1 97 ? 27.306 -9.720 5.439 1.00 11.20 97 LEU A O 1
ATOM 758 N N . SER A 1 98 ? 25.704 -9.068 4.014 1.00 9.25 98 SER A N 1
ATOM 759 C CA . SER A 1 98 ? 25.246 -7.972 4.869 1.00 9.65 98 SER A CA 1
ATOM 760 C C . SER A 1 98 ? 23.757 -7.686 4.659 1.00 9.47 98 SER A C 1
ATOM 761 O O . SER A 1 98 ? 23.154 -8.153 3.698 1.00 9.82 98 SER A O 1
ATOM 764 N N . TYR A 1 99 ? 23.171 -6.921 5.575 1.00 8.79 99 TYR A N 1
ATOM 765 C CA . TYR A 1 99 ? 21.797 -6.478 5.445 1.00 8.79 99 TYR A CA 1
ATOM 766 C C . TYR A 1 99 ? 21.561 -5.149 6.161 1.00 8.61 99 TYR A C 1
ATOM 767 O O . TYR A 1 99 ? 22.382 -4.723 6.978 1.00 9.20 99 TYR A O 1
ATOM 776 N N . TYR A 1 100 ? 20.459 -4.485 5.806 1.00 8.97 100 TYR A N 1
ATOM 777 C CA . TYR A 1 100 ? 20.077 -3.201 6.373 1.00 9.63 100 TYR A CA 1
ATOM 778 C C . TYR A 1 100 ? 19.155 -3.379 7.579 1.00 9.49 100 TYR A C 1
ATOM 779 O O . TYR A 1 100 ? 18.158 -4.095 7.515 1.00 10.21 100 TYR A O 1
ATOM 788 N N . CYS A 1 101 ? 19.507 -2.729 8.687 1.00 9.65 101 CYS A N 1
ATOM 789 C CA . CYS A 1 101 ? 18.770 -2.822 9.949 1.00 9.58 101 CYS A CA 1
ATOM 790 C C . CYS A 1 101 ? 18.152 -1.468 10.333 1.00 10.04 101 CYS A C 1
ATOM 791 O O . CYS A 1 101 ? 18.852 -0.453 10.435 1.00 10.05 101 CYS A O 1
ATOM 794 N N . THR A 1 102 ? 16.841 -1.466 10.555 1.00 11.00 102 THR A N 1
ATOM 795 C CA . THR A 1 102 ? 16.117 -0.243 10.901 1.00 11.77 102 THR A CA 1
ATOM 796 C C . THR A 1 102 ? 15.734 -0.210 12.375 1.00 12.26 102 THR A C 1
ATOM 797 O O . THR A 1 102 ? 14.919 0.616 12.790 1.00 12.76 102 THR A O 1
ATOM 801 N N . CYS A 1 103 ? 16.320 -1.093 13.175 1.00 12.04 103 CYS A N 1
ATOM 802 C CA . CYS A 1 103 ? 15.979 -1.143 14.602 1.00 12.53 103 CYS A CA 1
ATOM 803 C C . CYS A 1 103 ? 16.503 0.078 15.344 1.00 13.68 103 CYS A C 1
ATOM 804 O O . CYS A 1 103 ? 17.587 0.575 15.050 1.00 14.57 103 CYS A O 1
ATOM 807 N N . THR A 1 104 ? 15.740 0.549 16.329 1.00 14.1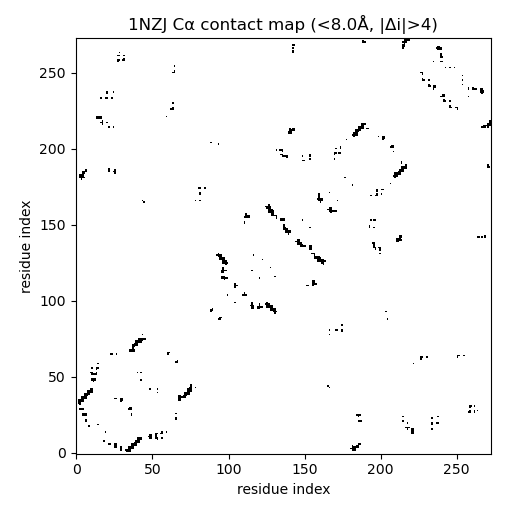3 104 THR A N 1
ATOM 808 C CA . THR A 1 104 ? 16.164 1.693 17.123 1.00 15.00 104 THR A CA 1
ATOM 809 C C . THR A 1 104 ? 17.149 1.293 18.205 1.00 14.98 104 THR A C 1
ATOM 810 O O . THR A 1 104 ? 17.230 0.129 18.611 1.00 14.36 104 THR A O 1
ATOM 814 N N . ARG A 1 105 ? 17.871 2.290 18.701 1.00 15.27 105 ARG A N 1
ATOM 815 C CA . ARG A 1 105 ? 18.727 2.117 19.856 1.00 14.94 105 ARG A CA 1
ATOM 816 C C . ARG A 1 105 ? 17.911 1.617 21.059 1.00 14.58 105 ARG A C 1
ATOM 817 O O . ARG A 1 105 ? 18.378 0.765 21.804 1.00 14.06 105 ARG A O 1
ATOM 819 N N . ALA A 1 106 ? 16.703 2.137 21.238 1.00 14.22 106 ALA A N 1
ATOM 820 C CA . ALA A 1 106 ? 15.851 1.722 22.351 1.00 14.27 106 ALA A CA 1
ATOM 821 C C . ALA A 1 106 ? 15.492 0.229 22.274 1.00 13.55 106 ALA A C 1
ATOM 822 O O . ALA A 1 106 ? 15.488 -0.469 23.292 1.00 13.56 106 ALA A O 1
ATOM 824 N N . ARG A 1 107 ? 15.181 -0.259 21.077 1.00 13.28 107 ARG A N 1
ATOM 825 C CA . ARG A 1 107 ? 14.851 -1.674 20.919 1.00 12.61 107 ARG A CA 1
ATOM 826 C C . ARG A 1 107 ? 16.031 -2.557 21.343 1.00 12.54 107 ARG A C 1
ATOM 827 O O . ARG A 1 107 ? 15.863 -3.505 22.141 1.00 12.15 107 ARG A O 1
ATOM 835 N N . ILE A 1 108 ? 17.218 -2.248 20.835 1.00 12.33 108 ILE A N 1
ATOM 836 C CA . ILE A 1 108 ? 18.408 -3.059 21.130 1.00 12.32 108 ILE A CA 1
ATOM 837 C C . ILE A 1 108 ? 18.725 -3.004 22.637 1.00 11.60 108 ILE A C 1
ATOM 838 O O . ILE A 1 108 ? 19.039 -4.021 23.260 1.00 10.85 108 ILE A O 1
ATOM 843 N N . GLN A 1 109 ? 18.595 -1.825 23.230 1.00 10.95 109 GLN A N 1
ATOM 844 C CA . GLN A 1 109 ? 18.816 -1.663 24.667 1.00 10.89 109 GLN A CA 1
ATOM 845 C C . GLN A 1 109 ? 17.841 -2.542 25.486 1.00 10.77 109 GLN A C 1
ATOM 846 O O . GLN A 1 109 ? 18.236 -3.138 26.497 1.00 10.51 109 GLN A O 1
ATOM 852 N N . SER A 1 110 ? 16.593 -2.630 25.034 1.00 10.65 110 SER A N 1
ATOM 853 C CA . SER A 1 110 ? 15.535 -3.365 25.745 1.00 11.04 110 SER A CA 1
ATOM 854 C C . SER A 1 110 ? 15.738 -4.871 25.776 1.00 10.65 110 SER A C 1
ATOM 855 O O . SER A 1 110 ? 15.228 -5.539 26.674 1.00 11.10 110 SER A O 1
ATOM 858 N N . ILE A 1 111 ? 16.477 -5.409 24.814 1.00 11.06 111 ILE A N 1
ATOM 859 C CA . ILE A 1 111 ? 16.743 -6.847 24.759 1.00 11.35 111 ILE A CA 1
ATOM 860 C C . ILE A 1 111 ? 18.123 -7.257 25.301 1.00 11.64 111 ILE A C 1
ATOM 861 O O . ILE A 1 111 ? 18.513 -8.427 25.180 1.00 12.70 111 ILE A O 1
ATOM 866 N N . GLY A 1 112 ? 18.843 -6.313 25.914 1.00 11.32 112 GLY A N 1
ATOM 867 C CA . GLY A 1 112 ? 20.098 -6.600 26.588 1.00 11.60 112 GLY A CA 1
ATOM 868 C C . GLY A 1 112 ? 21.352 -6.079 25.910 1.00 11.80 112 GLY A C 1
ATOM 869 O O . GLY A 1 112 ? 22.460 -6.362 26.360 1.00 12.75 112 GLY A O 1
ATOM 870 N N . GLY A 1 113 ? 21.177 -5.326 24.829 1.00 11.52 113 GLY A N 1
ATOM 871 C CA . GLY A 1 113 ? 22.278 -4.603 24.207 1.00 11.64 113 GLY A CA 1
ATOM 872 C C . GLY A 1 113 ? 23.014 -5.345 23.099 1.00 11.41 113 GLY A C 1
ATOM 873 O O . GLY A 1 113 ? 23.881 -4.765 22.454 1.00 12.28 113 GLY A O 1
ATOM 874 N N . ILE A 1 114 ? 22.691 -6.622 22.895 1.00 10.92 114 ILE A N 1
ATOM 875 C CA . ILE A 1 114 ? 23.268 -7.426 21.807 1.00 11.13 114 ILE A CA 1
ATOM 876 C C . ILE A 1 114 ? 22.161 -7.788 20.810 1.00 10.42 114 ILE A C 1
ATOM 877 O O . ILE A 1 114 ? 21.108 -8.345 21.171 1.00 10.66 114 ILE A O 1
ATOM 882 N N . TYR A 1 115 ? 22.408 -7.480 19.543 1.00 10.22 115 TYR A N 1
ATOM 883 C CA . TYR A 1 115 ? 21.410 -7.655 18.494 1.00 9.99 115 TYR A CA 1
ATOM 884 C C . TYR A 1 115 ? 20.997 -9.114 18.306 1.00 10.37 115 TYR A C 1
ATOM 885 O O . TYR A 1 115 ? 21.818 -10.023 18.478 1.00 11.70 115 TYR A O 1
ATOM 894 N N . ASP A 1 116 ? 19.727 -9.309 17.954 1.00 10.84 116 ASP A N 1
ATOM 895 C CA . ASP A 1 116 ? 19.127 -10.634 17.790 1.00 11.29 116 ASP A CA 1
ATOM 896 C C . ASP A 1 116 ? 18.956 -11.116 16.355 1.00 11.87 116 ASP A C 1
ATOM 897 O O . ASP A 1 116 ? 18.401 -12.190 16.130 1.00 14.02 116 ASP A O 1
ATOM 902 N N . GLY A 1 117 ? 19.427 -10.340 15.391 1.00 11.63 117 GLY A N 1
ATOM 903 C CA . GLY A 1 117 ? 19.248 -10.661 13.986 1.00 11.26 117 GLY A CA 1
ATOM 904 C C . GLY A 1 117 ? 17.861 -10.411 13.421 1.00 11.09 117 GLY A C 1
ATOM 905 O O . GLY A 1 117 ? 17.522 -10.980 12.379 1.00 10.67 117 GLY A O 1
ATOM 906 N N . HIS A 1 118 ? 17.088 -9.525 14.053 1.00 10.75 118 HIS A N 1
ATOM 907 C CA . HIS A 1 118 ? 15.720 -9.166 13.623 1.00 11.18 118 HIS A CA 1
ATOM 908 C C . HIS A 1 118 ? 15.576 -8.908 12.114 1.00 11.32 118 HIS A C 1
ATOM 909 O O . HIS A 1 118 ? 14.669 -9.456 11.470 1.00 11.90 118 HIS A O 1
ATOM 916 N N . CYS A 1 119 ? 16.469 -8.092 11.545 1.00 11.36 119 CYS A N 1
ATOM 917 C CA . CYS A 1 119 ? 16.337 -7.646 10.156 1.00 11.17 119 CYS A CA 1
ATOM 918 C C . CYS A 1 119 ? 17.004 -8.601 9.131 1.00 11.81 119 CYS A C 1
ATOM 919 O O . CYS A 1 119 ? 16.965 -8.349 7.914 1.00 10.99 119 CYS A O 1
ATOM 922 N N . ARG A 1 120 ? 17.557 -9.714 9.610 1.00 12.93 120 ARG A N 1
ATOM 923 C CA . ARG A 1 120 ? 18.390 -10.624 8.796 1.00 14.72 120 ARG A CA 1
ATOM 924 C C . ARG A 1 120 ? 17.719 -11.157 7.521 1.00 15.93 120 ARG A C 1
ATOM 925 O O . ARG A 1 120 ? 18.401 -11.344 6.511 1.00 17.35 120 ARG A O 1
ATOM 933 N N . VAL A 1 121 ? 16.405 -11.400 7.550 1.00 16.87 121 VAL A N 1
ATOM 934 C CA . VAL A 1 121 ? 15.688 -11.834 6.336 1.00 17.77 121 VAL A CA 1
ATOM 935 C C . VAL A 1 121 ? 14.490 -10.948 5.972 1.00 17.31 121 VAL A C 1
ATOM 936 O O . VAL A 1 121 ? 13.572 -11.379 5.248 1.00 18.79 121 VAL A O 1
ATOM 940 N N . LEU A 1 122 ? 14.488 -9.705 6.446 1.00 16.60 122 LEU A N 1
ATOM 941 C CA . LEU A 1 122 ? 13.420 -8.761 6.138 1.00 16.41 122 LEU A CA 1
ATOM 942 C C . LEU A 1 122 ? 13.635 -7.947 4.863 1.00 17.06 122 LEU A C 1
ATOM 943 O O . LEU A 1 122 ? 12.697 -7.318 4.377 1.00 17.71 122 LEU A O 1
ATOM 948 N N . HIS A 1 123 ? 14.865 -7.949 4.354 1.00 17.36 123 HIS A N 1
ATOM 949 C CA . HIS A 1 123 ? 15.197 -7.325 3.068 1.00 17.57 123 HIS A CA 1
ATOM 950 C C . HIS A 1 123 ? 14.771 -5.826 3.022 1.00 17.32 123 HIS A C 1
ATOM 951 O O . HIS A 1 123 ? 14.279 -5.328 2.020 1.00 17.68 123 HIS A O 1
ATOM 958 N N . HIS A 1 124 ? 14.996 -5.100 4.128 1.00 16.62 124 HIS A N 1
ATOM 959 C CA . HIS A 1 124 ? 14.867 -3.634 4.136 1.00 16.46 124 HIS A CA 1
ATOM 960 C C . HIS A 1 124 ? 15.872 -2.978 3.178 1.00 16.32 124 HIS A C 1
ATOM 961 O O . HIS A 1 124 ? 16.939 -3.516 2.915 1.00 15.40 124 HIS A O 1
ATOM 968 N N . GLY A 1 125 ? 15.525 -1.801 2.671 1.00 16.74 125 GLY A N 1
ATOM 969 C CA . GLY A 1 125 ? 16.431 -1.020 1.849 1.00 17.38 125 GLY A CA 1
ATOM 970 C C . GLY A 1 125 ? 17.370 -0.169 2.692 1.00 18.15 125 GLY A C 1
ATOM 971 O O . GLY A 1 125 ? 17.295 -0.165 3.920 1.00 17.50 125 GLY A O 1
ATOM 972 N N . PRO A 1 126 ? 18.262 0.555 2.030 1.00 19.50 126 PRO A N 1
ATOM 973 C CA . PRO A 1 126 ? 19.297 1.343 2.723 1.00 20.65 126 PRO A CA 1
ATOM 974 C C . PRO A 1 126 ? 18.795 2.593 3.447 1.00 21.95 126 PRO A C 1
ATOM 975 O O . PRO A 1 126 ? 19.501 3.102 4.327 1.00 22.10 126 PRO A O 1
ATOM 979 N N . ASP A 1 127 ? 17.605 3.068 3.081 1.00 23.24 127 ASP A N 1
ATOM 980 C CA . ASP A 1 127 ? 16.984 4.274 3.658 1.00 24.10 127 ASP A CA 1
ATOM 981 C C . ASP A 1 127 ? 16.891 4.291 5.184 1.00 23.90 127 ASP A C 1
ATOM 982 O O . ASP A 1 127 ? 16.145 3.510 5.781 1.00 24.69 127 ASP A O 1
ATOM 984 N N . ASN A 1 128 ? 17.646 5.201 5.808 1.00 23.73 128 ASN A N 1
ATOM 985 C CA . ASN A 1 128 ? 17.595 5.396 7.260 1.00 23.21 128 ASN A CA 1
ATOM 986 C C . ASN A 1 128 ? 17.872 4.086 8.015 1.00 21.35 128 ASN A C 1
ATOM 987 O O . ASN A 1 128 ? 17.156 3.698 8.941 1.00 21.92 128 ASN A O 1
ATOM 992 N N . ALA A 1 129 ? 18.922 3.400 7.587 1.00 18.42 129 ALA A N 1
ATOM 993 C CA . ALA A 1 129 ? 19.280 2.104 8.153 1.00 15.93 129 ALA A CA 1
ATOM 994 C C . ALA A 1 129 ? 20.774 2.038 8.466 1.00 13.98 129 ALA A C 1
ATOM 995 O O . ALA A 1 129 ? 21.589 2.760 7.880 1.00 13.92 129 ALA A O 1
ATOM 997 N N . ALA A 1 130 ? 21.120 1.166 9.406 1.00 11.89 130 ALA A N 1
ATOM 998 C CA . ALA A 1 130 ? 22.492 0.718 9.612 1.00 10.92 130 ALA A CA 1
ATOM 999 C C . ALA A 1 130 ? 22.763 -0.492 8.723 1.00 10.15 130 ALA A C 1
ATOM 1000 O O . ALA A 1 130 ? 21.834 -1.114 8.222 1.00 10.55 130 ALA A O 1
ATOM 1002 N N . VAL A 1 131 ? 24.034 -0.821 8.527 1.00 9.45 131 VAL A N 1
ATOM 1003 C CA . VAL A 1 131 ? 24.425 -2.044 7.822 1.00 9.30 131 VAL A CA 1
ATOM 1004 C C . VAL A 1 131 ? 25.037 -2.985 8.853 1.00 8.96 131 VAL A C 1
ATOM 1005 O O . VAL A 1 131 ? 25.931 -2.588 9.609 1.00 9.12 131 VAL A O 1
ATOM 1009 N N . ARG A 1 132 ? 24.544 -4.217 8.888 1.00 8.53 132 ARG A N 1
ATOM 1010 C CA . ARG A 1 132 ? 25.103 -5.264 9.738 1.00 8.39 132 ARG A CA 1
ATOM 1011 C C . ARG A 1 132 ? 25.683 -6.387 8.888 1.00 8.36 132 ARG A C 1
ATOM 1012 O O . ARG A 1 132 ? 25.180 -6.695 7.805 1.00 8.44 132 ARG A O 1
ATOM 1020 N N . ILE A 1 133 ? 26.758 -6.991 9.387 1.00 8.13 133 ILE A N 1
ATOM 1021 C CA . ILE A 1 133 ? 27.337 -8.187 8.782 1.00 8.86 133 ILE A CA 1
ATOM 1022 C C . ILE A 1 133 ? 26.405 -9.374 9.061 1.00 9.75 133 ILE A C 1
ATOM 1023 O O . ILE A 1 133 ? 25.773 -9.447 10.110 1.00 10.39 133 ILE A O 1
ATOM 1028 N N . ARG A 1 134 ? 26.318 -10.284 8.094 1.00 10.63 134 ARG A N 1
ATOM 1029 C CA . ARG A 1 134 ? 25.525 -11.504 8.199 1.00 11.59 134 ARG A CA 1
ATOM 1030 C C . ARG A 1 134 ? 26.510 -12.629 8.468 1.00 11.75 134 ARG A C 1
ATOM 1031 O O . ARG A 1 134 ? 27.057 -13.234 7.535 1.00 11.83 134 ARG A O 1
ATOM 1039 N N . GLN A 1 135 ? 26.762 -12.895 9.736 1.00 12.40 135 GLN A N 1
ATOM 1040 C CA . GLN A 1 135 ? 27.767 -13.889 10.088 1.00 13.52 135 GLN A CA 1
ATOM 1041 C C . GLN A 1 135 ? 27.318 -15.264 9.630 1.00 14.81 135 GLN A C 1
ATOM 1042 O O . GLN A 1 135 ? 26.120 -15.558 9.592 1.00 14.97 135 GLN A O 1
ATOM 1048 N N . GLN A 1 136 ? 28.302 -16.086 9.277 1.00 16.28 136 GLN A N 1
ATOM 1049 C CA . GLN A 1 136 ? 28.094 -17.481 8.904 1.00 17.82 136 GLN A CA 1
ATOM 1050 C C . GLN A 1 136 ? 28.571 -18.383 10.055 1.00 17.99 136 GLN A C 1
ATOM 1051 O O . GLN A 1 136 ? 27.774 -19.057 10.695 1.00 19.46 136 GLN A O 1
ATOM 1057 N N . HIS A 1 137 ? 29.865 -18.356 10.348 1.00 17.41 137 HIS A N 1
ATOM 1058 C CA . HIS A 1 137 ? 30.420 -19.147 11.435 1.00 1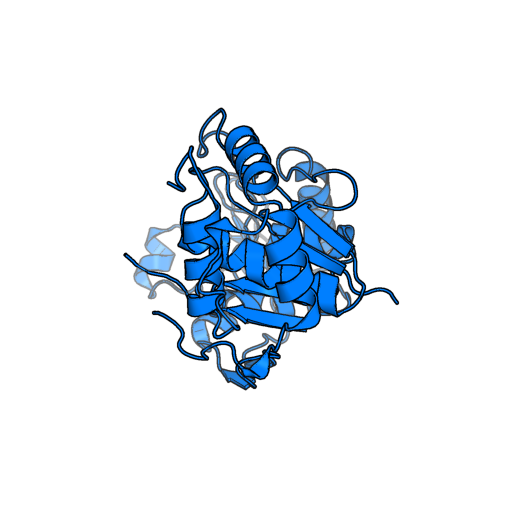6.64 137 HIS A CA 1
ATOM 1059 C C . HIS A 1 137 ? 31.290 -18.236 12.306 1.00 15.23 137 HIS A C 1
ATOM 1060 O O . HIS A 1 137 ? 32.496 -18.127 12.056 1.00 14.98 137 HIS A O 1
ATOM 1067 N N . PRO A 1 138 ? 30.712 -17.574 13.311 1.00 13.35 138 PRO A N 1
ATOM 1068 C CA . PRO A 1 138 ? 31.493 -16.624 14.116 1.00 12.49 138 PRO A CA 1
ATOM 1069 C C . PRO A 1 138 ? 32.715 -17.247 14.805 1.00 11.87 138 PRO A C 1
ATOM 1070 O O . PRO A 1 138 ? 32.650 -18.351 15.349 1.00 12.67 138 PRO A O 1
ATOM 1074 N N . VAL A 1 139 ? 33.819 -16.509 14.780 1.00 11.09 139 VAL A N 1
ATOM 1075 C CA . VAL A 1 139 ? 35.031 -16.882 15.514 1.00 10.65 139 VAL A CA 1
ATOM 1076 C C . VAL A 1 139 ? 34.844 -16.454 16.962 1.00 10.66 139 VAL A C 1
ATOM 1077 O O . VAL A 1 139 ? 34.413 -15.314 17.214 1.00 10.89 139 VAL A O 1
ATOM 1081 N N . THR A 1 140 ? 35.151 -17.355 17.901 1.00 10.43 140 THR A N 1
ATOM 1082 C CA . THR A 1 140 ? 35.055 -17.065 19.332 1.00 10.98 140 THR A CA 1
ATOM 1083 C C . THR A 1 140 ? 36.354 -17.221 20.141 1.00 10.69 140 THR A C 1
ATOM 1084 O O . THR A 1 140 ? 36.371 -16.945 21.346 1.00 10.74 140 THR A O 1
ATOM 1088 N N . GLN A 1 141 ? 37.419 -17.684 19.490 1.00 10.26 141 GLN A N 1
ATOM 1089 C CA . GLN A 1 141 ? 38.744 -17.815 20.098 1.00 10.11 141 GLN A CA 1
ATOM 1090 C C . GLN A 1 141 ? 39.820 -17.410 19.083 1.00 9.79 141 GLN A C 1
ATOM 1091 O O . GLN A 1 141 ? 39.595 -17.487 17.877 1.00 9.91 141 GLN A O 1
ATOM 1097 N N . PHE A 1 142 ? 40.991 -17.006 19.562 1.00 8.87 142 PHE A N 1
ATOM 1098 C CA . PHE A 1 142 ? 42.120 -16.738 18.673 1.00 8.54 142 PHE A CA 1
ATOM 1099 C C . PHE A 1 142 ? 43.458 -16.974 19.351 1.00 8.09 142 PHE A C 1
ATOM 1100 O O . PHE A 1 142 ? 43.530 -17.093 20.565 1.00 8.24 142 PHE A O 1
ATOM 1108 N N . THR A 1 143 ? 44.507 -17.050 18.555 1.00 7.79 143 THR A N 1
ATOM 1109 C CA . THR A 1 143 ? 45.883 -17.170 19.036 1.00 8.07 143 THR A CA 1
ATOM 1110 C C . THR A 1 143 ? 46.548 -15.797 19.131 1.00 7.98 143 THR A C 1
ATOM 1111 O O . THR A 1 143 ? 46.627 -15.059 18.139 1.00 8.69 143 THR A O 1
ATOM 1115 N N . ASP A 1 144 ? 47.071 -15.494 20.307 1.00 7.93 144 ASP A N 1
ATOM 1116 C CA . ASP A 1 144 ? 47.924 -14.332 20.534 1.00 8.30 144 ASP A CA 1
ATOM 1117 C C . ASP A 1 144 ? 49.365 -14.848 20.707 1.00 8.78 144 ASP A C 1
ATOM 1118 O O . ASP A 1 144 ? 49.609 -15.772 21.475 1.00 8.95 144 ASP A O 1
ATOM 1123 N N . GLN A 1 145 ? 50.325 -14.279 19.982 1.00 9.44 145 GLN A N 1
ATOM 1124 C CA . GLN A 1 145 ? 51.695 -14.805 19.995 1.00 10.33 145 GLN A CA 1
ATOM 1125 C C . GLN A 1 145 ? 52.428 -14.552 21.312 1.00 10.73 145 GLN A C 1
ATOM 1126 O O . GLN A 1 145 ? 53.417 -15.236 21.591 1.00 12.05 145 GLN A O 1
ATOM 1132 N N . LEU A 1 146 ? 51.922 -13.616 22.117 1.00 10.84 146 LEU A N 1
ATOM 1133 C CA . LEU A 1 146 ? 52.406 -13.377 23.477 1.00 10.94 146 LEU A CA 1
ATOM 1134 C C . LEU A 1 146 ? 51.596 -14.145 24.526 1.00 10.83 146 LEU A C 1
ATOM 1135 O O . LEU A 1 146 ? 52.168 -14.818 25.377 1.00 11.58 146 LEU A O 1
ATOM 1140 N N . ARG A 1 147 ? 50.265 -14.038 24.461 1.00 10.50 147 ARG A N 1
ATOM 1141 C CA . ARG A 1 147 ? 49.380 -14.473 25.550 1.00 10.68 147 ARG A CA 1
ATOM 1142 C C . ARG A 1 147 ? 48.860 -15.915 25.426 1.00 10.86 147 ARG A C 1
ATOM 1143 O O . ARG A 1 147 ? 48.278 -16.451 26.385 1.00 12.75 147 ARG A O 1
ATOM 1151 N N . GLY A 1 148 ? 49.041 -16.524 24.254 1.00 10.33 148 GLY A N 1
ATOM 1152 C CA . GLY A 1 148 ? 48.455 -17.824 23.975 1.00 9.80 148 GLY A CA 1
ATOM 1153 C C . GLY A 1 148 ? 47.038 -17.745 23.446 1.00 9.88 148 GLY A C 1
ATOM 1154 O O . GLY A 1 148 ? 46.640 -16.745 22.861 1.00 10.03 148 GLY A O 1
ATOM 1155 N N . ILE A 1 149 ? 46.266 -18.811 23.646 1.00 10.12 149 ILE A N 1
ATOM 1156 C CA . ILE A 1 149 ? 44.899 -18.854 23.144 1.00 10.74 149 ILE A CA 1
ATOM 1157 C C . ILE A 1 149 ? 43.944 -18.066 24.046 1.00 10.90 149 ILE A C 1
ATOM 1158 O O . ILE A 1 149 ? 43.914 -18.253 25.262 1.00 11.69 149 ILE A O 1
ATOM 1163 N N . ILE A 1 150 ? 43.181 -17.174 23.425 1.00 11.08 150 ILE A N 1
ATOM 1164 C CA . ILE A 1 150 ? 42.230 -16.321 24.121 1.00 12.07 150 ILE A CA 1
ATOM 1165 C C . ILE A 1 150 ? 40.801 -16.716 23.762 1.00 12.27 150 ILE A C 1
ATOM 1166 O O . ILE A 1 150 ? 40.477 -16.913 22.591 1.00 11.35 150 ILE A O 1
ATOM 1171 N N . HIS A 1 151 ? 39.965 -16.865 24.793 1.00 13.07 151 HIS A N 1
ATOM 1172 C CA . HIS A 1 151 ? 38.537 -17.139 24.640 1.00 14.44 151 HIS A CA 1
ATOM 1173 C C . HIS A 1 151 ? 37.748 -15.852 24.805 1.00 14.10 151 HIS A C 1
ATOM 1174 O O . HIS A 1 151 ? 37.781 -15.223 25.873 1.00 14.89 151 HIS A O 1
ATOM 1181 N N . ALA A 1 152 ? 37.057 -15.460 23.738 1.00 13.70 152 ALA A N 1
ATOM 1182 C CA . ALA A 1 152 ? 36.282 -14.227 23.705 1.00 13.72 152 ALA A CA 1
ATOM 1183 C C . ALA A 1 152 ? 34.892 -14.409 24.317 1.00 13.73 152 ALA A C 1
ATOM 1184 O O . ALA A 1 152 ? 34.410 -15.517 24.459 1.00 13.72 152 ALA A O 1
ATOM 1186 N N . ASP A 1 153 ? 34.265 -13.290 24.654 1.00 13.55 153 ASP A N 1
ATOM 1187 C CA . ASP A 1 153 ? 32.857 -13.234 25.071 1.00 14.32 153 ASP A CA 1
ATOM 1188 C C . ASP A 1 153 ? 32.002 -13.797 23.931 1.00 14.01 153 ASP A C 1
ATOM 1189 O O . ASP A 1 153 ? 31.964 -13.208 22.857 1.00 13.62 153 ASP A O 1
ATOM 1194 N N . GLU A 1 154 ? 31.332 -14.926 24.149 1.00 14.26 154 GLU A N 1
ATOM 1195 C CA . GLU A 1 154 ? 30.646 -15.644 23.068 1.00 14.94 154 GLU A CA 1
ATOM 1196 C C . GLU A 1 154 ? 29.450 -14.887 22.482 1.00 14.74 154 GLU A C 1
ATOM 1197 O O . GLU A 1 154 ? 29.270 -14.863 21.272 1.00 14.13 154 GLU A O 1
ATOM 1203 N N . LYS A 1 155 ? 28.644 -14.252 23.324 1.00 14.60 155 LYS A N 1
ATOM 1204 C CA . LYS A 1 155 ? 27.475 -13.520 22.841 1.00 14.94 155 LYS A CA 1
ATOM 1205 C C . LYS A 1 155 ? 27.897 -12.339 21.969 1.00 13.80 155 LYS A C 1
ATOM 1206 O O . LYS A 1 155 ? 27.311 -12.090 20.909 1.00 13.36 155 LYS A O 1
ATOM 1212 N N . LEU A 1 156 ? 28.900 -11.593 22.419 1.00 12.76 156 LEU A N 1
ATOM 1213 C CA . LEU A 1 156 ? 29.396 -10.479 21.624 1.00 12.51 156 LEU A CA 1
ATOM 1214 C C . LEU A 1 156 ? 30.047 -10.977 20.338 1.00 11.33 156 LEU A C 1
ATOM 1215 O O . LEU A 1 156 ? 29.861 -10.395 19.277 1.00 10.29 156 LEU A O 1
ATOM 1220 N N . ALA A 1 157 ? 30.771 -12.086 20.421 1.00 10.92 157 ALA A N 1
ATOM 1221 C CA . ALA A 1 157 ? 31.472 -12.631 19.241 1.00 10.71 157 ALA A CA 1
ATOM 1222 C C . ALA A 1 157 ? 30.508 -13.054 18.124 1.00 10.87 157 ALA A C 1
ATOM 1223 O O . ALA A 1 157 ? 30.838 -12.963 16.951 1.00 10.82 157 ALA A O 1
ATOM 1225 N N . ARG A 1 158 ? 29.328 -13.536 18.510 1.00 11.01 158 ARG A N 1
ATOM 1226 C CA . ARG A 1 158 ? 28.354 -14.122 17.583 1.00 11.10 158 ARG A CA 1
ATOM 1227 C C . ARG A 1 158 ? 27.330 -13.133 17.010 1.00 10.86 158 ARG A C 1
ATOM 1228 O O . ARG A 1 158 ? 26.525 -13.514 16.150 1.00 11.65 158 ARG A O 1
ATOM 1236 N N . GLU A 1 159 ? 27.359 -11.886 17.477 1.00 10.03 159 GLU A N 1
ATOM 1237 C CA . GLU A 1 159 ? 26.448 -10.854 16.980 1.00 9.80 159 GLU A CA 1
ATOM 1238 C C . GLU A 1 159 ? 26.666 -10.526 15.507 1.00 9.11 159 GLU A C 1
ATOM 1239 O O . GLU A 1 159 ? 27.813 -10.447 15.043 1.00 9.44 159 GLU A O 1
ATOM 1245 N N . ASP A 1 160 ? 25.564 -10.290 14.793 1.00 9.29 160 ASP A N 1
ATOM 1246 C CA . ASP A 1 160 ? 25.590 -9.632 13.484 1.00 9.12 160 ASP A CA 1
ATOM 1247 C C . ASP A 1 160 ? 25.886 -8.165 13.752 1.00 9.22 160 ASP A C 1
ATOM 1248 O O . ASP A 1 160 ? 24.964 -7.345 13.827 1.00 9.74 160 ASP A O 1
ATOM 1253 N N . PHE A 1 161 ? 27.172 -7.852 13.906 1.00 9.47 161 PHE A N 1
ATOM 1254 C CA . PHE A 1 161 ? 27.607 -6.535 14.353 1.00 9.60 161 PHE A CA 1
ATOM 1255 C C . PHE A 1 161 ? 27.504 -5.460 13.259 1.00 9.25 161 PHE A C 1
ATOM 1256 O O . PHE A 1 161 ? 27.453 -5.759 12.060 1.00 8.88 161 PHE A O 1
ATOM 1264 N N . ILE A 1 162 ? 27.460 -4.207 13.700 1.00 9.28 162 ILE A N 1
ATOM 1265 C CA . ILE A 1 162 ? 27.386 -3.055 12.798 1.00 9.80 162 ILE A CA 1
ATOM 1266 C C . ILE A 1 162 ? 28.693 -2.874 12.017 1.00 10.10 162 ILE A C 1
ATOM 1267 O O . ILE A 1 162 ? 29.792 -2.888 12.597 1.00 11.12 162 ILE A O 1
ATOM 1272 N N . ILE A 1 163 ? 28.580 -2.702 10.699 1.00 9.87 163 ILE A N 1
ATOM 1273 C CA . ILE A 1 163 ? 29.732 -2.354 9.873 1.00 10.36 163 ILE A CA 1
ATOM 1274 C C . ILE A 1 163 ? 29.599 -0.960 9.223 1.00 10.52 163 ILE A C 1
ATOM 1275 O O . ILE A 1 163 ? 30.586 -0.391 8.756 1.00 11.83 163 ILE A O 1
ATOM 1280 N N . HIS A 1 164 ? 28.397 -0.397 9.221 1.00 10.39 164 HIS A N 1
ATOM 1281 C CA . HIS A 1 164 ? 28.202 1.001 8.807 1.00 11.11 164 HIS A CA 1
ATOM 1282 C C . HIS A 1 164 ? 27.065 1.541 9.657 1.00 11.18 164 HIS A C 1
ATOM 1283 O O . HIS A 1 164 ? 25.977 0.981 9.679 1.00 10.98 164 HIS A O 1
ATOM 1290 N N . ARG A 1 165 ? 27.337 2.608 10.377 1.00 11.75 165 ARG A N 1
ATOM 1291 C CA . ARG A 1 165 ? 26.373 3.132 11.327 1.00 12.95 165 ARG A CA 1
ATOM 1292 C C . ARG A 1 165 ? 25.250 3.881 10.622 1.00 13.88 165 ARG A C 1
ATOM 1293 O O . ARG A 1 165 ? 25.425 4.400 9.519 1.00 13.29 165 ARG A O 1
ATOM 1301 N N . ARG A 1 166 ? 24.098 3.951 11.285 1.00 15.44 166 ARG A N 1
ATOM 1302 C CA . ARG A 1 166 ? 22.926 4.650 10.774 1.00 16.98 166 ARG A CA 1
ATOM 1303 C C . ARG A 1 166 ? 23.198 6.143 10.569 1.00 16.72 166 ARG A C 1
ATOM 1304 O O . ARG A 1 166 ? 22.640 6.754 9.667 1.00 17.52 166 ARG A O 1
ATOM 1312 N N . ASP A 1 167 ? 24.082 6.714 11.389 1.00 16.31 167 ASP A N 1
ATOM 1313 C CA . ASP A 1 167 ? 24.471 8.115 11.247 1.00 16.19 167 ASP A CA 1
ATOM 1314 C C . ASP A 1 167 ? 25.537 8.369 10.161 1.00 15.81 167 ASP A C 1
ATOM 1315 O O . ASP A 1 167 ? 25.951 9.513 9.953 1.00 16.52 167 ASP A O 1
ATOM 1320 N N . GLY A 1 168 ? 25.993 7.303 9.500 1.00 14.84 168 GLY A N 1
ATOM 1321 C CA . GLY A 1 168 ? 26.862 7.391 8.336 1.00 14.79 168 GLY A CA 1
ATOM 1322 C C . GLY A 1 168 ? 28.342 7.148 8.587 1.00 14.61 168 GLY A C 1
ATOM 1323 O O . GLY A 1 168 ? 29.135 7.144 7.652 1.00 15.10 168 GLY A O 1
ATOM 1324 N N . LEU A 1 169 ? 28.726 6.926 9.835 1.00 14.31 169 LEU A N 1
ATOM 1325 C CA . LEU A 1 169 ? 30.124 6.634 10.161 1.00 14.97 169 LEU A CA 1
ATOM 1326 C C . LEU A 1 169 ? 30.497 5.180 9.812 1.00 14.21 169 LEU A C 1
ATOM 1327 O O . LEU A 1 169 ? 29.724 4.249 10.057 1.00 13.03 169 LEU A O 1
ATOM 1332 N N . PHE A 1 170 ? 31.674 4.976 9.224 1.00 13.85 170 PHE A N 1
ATOM 1333 C CA . PHE A 1 170 ? 32.156 3.617 8.947 1.00 13.42 170 PHE A CA 1
ATOM 1334 C C . PHE A 1 170 ? 32.669 3.018 10.252 1.00 12.74 170 PHE A C 1
ATOM 1335 O O . PHE A 1 170 ? 33.287 3.707 11.046 1.00 13.90 170 PHE A O 1
ATOM 1343 N N . ALA A 1 171 ? 32.379 1.751 10.476 1.00 11.97 171 ALA A N 1
ATOM 1344 C CA . ALA A 1 171 ? 32.754 1.089 11.719 1.00 11.45 171 ALA A CA 1
ATOM 1345 C C . ALA A 1 171 ? 34.240 0.748 11.762 1.00 11.00 171 ALA A C 1
ATOM 1346 O O . ALA A 1 171 ? 34.829 0.333 10.768 1.00 10.52 171 ALA A O 1
ATOM 1348 N N . TYR A 1 172 ? 34.825 0.925 12.941 1.00 11.06 172 TYR A N 1
ATOM 1349 C CA . TYR A 1 172 ? 36.211 0.556 13.185 1.00 11.03 172 TYR A CA 1
ATOM 1350 C C . TYR A 1 172 ? 36.557 -0.863 12.704 1.00 10.19 172 TYR A C 1
ATOM 1351 O O . TYR A 1 172 ? 37.598 -1.087 12.066 1.00 9.67 172 TYR A O 1
ATOM 1360 N N . ASN A 1 173 ? 35.711 -1.834 13.042 1.00 9.62 173 ASN A N 1
ATOM 1361 C CA . ASN A 1 173 ? 36.003 -3.223 12.722 1.00 8.98 173 ASN A CA 1
ATOM 1362 C C . ASN A 1 173 ? 36.114 -3.448 11.214 1.00 8.86 173 ASN A C 1
ATOM 1363 O O . ASN A 1 173 ? 36.930 -4.245 10.753 1.00 10.12 173 ASN A O 1
ATOM 1368 N N . LEU A 1 174 ? 35.293 -2.740 10.437 1.00 8.38 174 LEU A N 1
ATOM 1369 C CA . LEU A 1 174 ? 35.391 -2.779 8.971 1.00 8.50 174 LEU A CA 1
ATOM 1370 C C . LEU A 1 174 ? 36.679 -2.127 8.473 1.00 8.10 174 LEU A C 1
ATOM 1371 O O . LEU A 1 174 ? 37.436 -2.727 7.699 1.00 8.71 174 LEU A O 1
ATOM 1376 N N . ALA A 1 175 ? 36.931 -0.896 8.915 1.00 7.98 175 ALA A N 1
ATOM 1377 C CA . ALA A 1 175 ? 38.039 -0.124 8.381 1.00 7.83 175 ALA A CA 1
ATOM 1378 C C . ALA A 1 175 ? 39.417 -0.725 8.707 1.00 7.93 175 ALA A C 1
ATOM 1379 O O . ALA A 1 175 ? 40.331 -0.707 7.881 1.00 8.68 175 ALA A O 1
ATOM 1381 N N . VAL A 1 176 ? 39.565 -1.270 9.908 1.00 7.67 176 VAL A N 1
ATOM 1382 C CA . VAL A 1 176 ? 40.855 -1.851 10.314 1.00 8.17 176 VAL A CA 1
ATOM 1383 C C . VAL A 1 176 ? 41.225 -3.062 9.437 1.00 8.09 176 VAL A C 1
ATOM 1384 O O . VAL A 1 176 ? 42.393 -3.224 9.052 1.00 8.08 176 VAL A O 1
ATOM 1388 N N . VAL A 1 177 ? 40.240 -3.904 9.126 1.00 8.02 177 VAL A N 1
ATOM 1389 C CA . VAL A 1 177 ? 40.475 -5.088 8.293 1.00 7.84 177 VAL A CA 1
ATOM 1390 C C . VAL A 1 177 ? 40.782 -4.684 6.845 1.00 7.38 177 VAL A C 1
ATOM 1391 O O . VAL A 1 177 ? 41.758 -5.152 6.238 1.00 7.47 177 VAL A O 1
ATOM 1395 N N . VAL A 1 178 ? 39.968 -3.797 6.287 1.00 7.30 178 VAL A N 1
ATOM 1396 C CA . VAL A 1 178 ? 40.179 -3.328 4.927 1.00 7.31 178 VAL A CA 1
ATOM 1397 C C . VAL A 1 178 ? 41.565 -2.681 4.774 1.00 7.29 178 VAL A C 1
ATOM 1398 O O . VAL A 1 178 ? 42.277 -2.959 3.808 1.00 7.63 178 VAL A O 1
ATOM 1402 N N . ASP A 1 179 ? 41.962 -1.851 5.739 1.00 7.21 179 ASP A N 1
ATOM 1403 C CA . ASP A 1 179 ? 43.232 -1.134 5.613 1.00 7.63 179 ASP A CA 1
ATOM 1404 C C . ASP A 1 179 ? 44.452 -1.993 5.925 1.00 7.67 179 ASP A C 1
ATOM 1405 O O . ASP A 1 179 ? 45.471 -1.870 5.263 1.00 8.08 179 ASP A O 1
ATOM 1410 N N . ASP A 1 180 ? 44.385 -2.834 6.957 1.00 7.40 180 ASP A N 1
ATOM 1411 C CA . ASP A 1 180 ? 45.513 -3.738 7.228 1.00 7.64 180 ASP A CA 1
ATOM 1412 C C . ASP A 1 180 ? 45.734 -4.661 6.026 1.00 8.18 180 ASP A C 1
ATOM 1413 O O . ASP A 1 180 ? 46.863 -4.897 5.624 1.00 8.01 180 ASP A O 1
ATOM 1418 N N . HIS A 1 181 ? 44.659 -5.192 5.454 1.00 8.45 181 HIS A N 1
ATOM 1419 C CA . HIS A 1 181 ? 44.782 -5.991 4.229 1.00 9.08 181 HIS A CA 1
ATOM 1420 C C . HIS A 1 181 ? 45.424 -5.195 3.076 1.00 8.99 181 HIS A C 1
ATOM 1421 O O . HIS A 1 181 ? 46.348 -5.685 2.429 1.00 8.86 181 HIS A O 1
ATOM 1428 N N . PHE A 1 182 ? 44.932 -3.983 2.825 1.00 8.31 182 PHE A N 1
ATOM 1429 C CA . PHE A 1 182 ? 45.448 -3.123 1.766 1.00 8.99 182 PHE A CA 1
ATOM 1430 C C . PHE A 1 182 ? 46.953 -2.873 1.916 1.00 9.27 182 PHE A C 1
ATOM 1431 O O . PHE A 1 182 ? 47.697 -2.915 0.931 1.00 10.16 182 PHE A O 1
ATOM 1439 N N . GLN A 1 183 ? 47.400 -2.629 3.144 1.00 9.10 183 GLN A N 1
ATOM 1440 C CA . GLN A 1 183 ? 48.809 -2.321 3.433 1.00 9.22 183 GLN A CA 1
ATOM 1441 C C . GLN A 1 183 ? 49.701 -3.576 3.563 1.00 9.20 183 GLN A C 1
ATOM 1442 O O . GLN A 1 183 ? 50.897 -3.456 3.773 1.00 10.40 183 GLN A O 1
ATOM 1448 N N . GLY A 1 184 ? 49.122 -4.765 3.428 1.00 8.68 184 GLY A N 1
ATOM 1449 C CA . GLY A 1 184 ? 49.893 -6.002 3.489 1.00 8.63 184 GLY A CA 1
ATOM 1450 C C . GLY A 1 184 ? 50.343 -6.426 4.888 1.00 8.66 184 GLY A C 1
ATOM 1451 O O . GLY A 1 184 ? 51.299 -7.215 5.036 1.00 9.34 184 GLY A O 1
ATOM 1452 N N . VAL A 1 185 ? 49.664 -5.933 5.919 1.00 8.42 185 VAL A N 1
ATOM 1453 C CA . VAL A 1 185 ? 50.062 -6.203 7.295 1.00 8.31 185 VAL A CA 1
ATOM 1454 C C . VAL A 1 185 ? 50.013 -7.698 7.603 1.00 8.31 185 VAL A C 1
ATOM 1455 O O . VAL A 1 185 ? 48.989 -8.352 7.391 1.00 8.43 185 VAL A O 1
ATOM 1459 N N . THR A 1 186 ? 51.126 -8.223 8.113 1.00 7.94 186 THR A N 1
ATOM 1460 C CA . THR A 1 186 ? 51.226 -9.643 8.502 1.00 8.02 186 THR A CA 1
ATOM 1461 C C . THR A 1 186 ? 51.091 -9.928 9.999 1.00 7.81 186 THR A C 1
ATOM 1462 O O . THR A 1 186 ? 50.799 -11.051 10.380 1.00 8.36 186 THR A O 1
ATOM 1466 N N . GLU A 1 187 ? 51.347 -8.924 10.832 1.00 7.16 187 GLU A N 1
ATOM 1467 C CA . GLU A 1 187 ? 51.227 -9.065 12.285 1.00 7.47 187 GLU A CA 1
ATOM 1468 C C . GLU A 1 187 ? 50.779 -7.730 12.869 1.00 7.09 187 GLU A C 1
ATOM 1469 O O . GLU A 1 187 ? 51.355 -6.682 12.543 1.00 7.28 187 GLU A O 1
ATOM 1475 N N . ILE A 1 188 ? 49.787 -7.795 13.752 1.00 7.15 188 ILE A N 1
ATOM 1476 C CA . ILE A 1 188 ? 49.194 -6.639 14.423 1.00 7.63 188 ILE A CA 1
ATOM 1477 C C . ILE A 1 188 ? 49.620 -6.678 15.877 1.00 7.76 188 ILE A C 1
ATOM 1478 O O . ILE A 1 188 ? 49.246 -7.594 16.606 1.00 8.17 188 ILE A O 1
ATOM 1483 N N . VAL A 1 189 ? 50.436 -5.694 16.269 1.00 7.78 189 VAL A N 1
ATOM 1484 C CA . VAL A 1 189 ? 50.938 -5.557 17.637 1.00 8.15 189 VAL A CA 1
ATOM 1485 C C . VAL A 1 189 ? 50.279 -4.305 18.198 1.00 8.44 189 VAL A C 1
ATOM 1486 O O . VAL A 1 189 ? 50.525 -3.212 17.704 1.00 9.89 189 VAL A O 1
ATOM 1490 N N . ARG A 1 190 ? 49.414 -4.480 19.190 1.00 8.02 190 ARG A N 1
ATOM 1491 C CA . ARG A 1 190 ? 48.578 -3.385 19.703 1.00 8.38 190 ARG A CA 1
ATOM 1492 C C . ARG A 1 190 ? 48.265 -3.560 21.176 1.00 8.70 190 ARG A C 1
ATOM 1493 O O . ARG A 1 190 ? 48.693 -4.523 21.771 1.00 9.10 190 ARG A O 1
ATOM 1501 N N . GLY A 1 191 ? 47.524 -2.631 21.771 1.00 9.74 191 GLY A N 1
ATOM 1502 C CA . GLY A 1 191 ? 47.195 -2.733 23.191 1.00 9.62 191 GLY A CA 1
ATOM 1503 C C . GLY A 1 191 ? 46.092 -3.717 23.545 1.00 10.01 191 GLY A C 1
ATOM 1504 O O . GLY A 1 191 ? 45.241 -4.018 22.722 1.00 9.63 191 GLY A O 1
ATOM 1505 N N . ALA A 1 192 ? 46.081 -4.171 24.807 1.00 10.40 192 ALA A N 1
ATOM 1506 C CA . ALA A 1 192 ? 45.124 -5.172 25.293 1.00 10.96 192 ALA A CA 1
ATOM 1507 C C . ALA A 1 192 ? 43.681 -4.689 25.326 1.00 12.06 192 ALA A C 1
ATOM 1508 O O . ALA A 1 192 ? 42.751 -5.495 25.473 1.00 12.03 192 ALA A O 1
ATOM 1510 N N . ASP A 1 193 ? 43.476 -3.379 25.221 1.00 13.47 193 ASP A N 1
ATOM 1511 C CA . ASP A 1 193 ? 42.107 -2.890 25.091 1.00 15.43 193 ASP A CA 1
ATOM 1512 C C . ASP A 1 193 ? 41.384 -3.403 23.819 1.00 15.90 193 ASP A C 1
ATOM 1513 O O . ASP A 1 193 ? 40.151 -3.423 23.778 1.00 16.82 193 ASP A O 1
ATOM 1518 N N . LEU A 1 194 ? 42.135 -3.830 22.798 1.00 16.48 194 LEU A N 1
ATOM 1519 C CA . LEU A 1 194 ? 41.553 -4.366 21.549 1.00 16.87 194 LEU A CA 1
ATOM 1520 C C . LEU A 1 194 ? 41.440 -5.900 21.469 1.00 15.85 194 LEU A C 1
ATOM 1521 O O . LEU A 1 194 ? 41.146 -6.461 20.401 1.00 15.72 194 LEU A O 1
ATOM 1526 N N . ILE A 1 195 ? 41.619 -6.597 22.589 1.00 14.74 195 ILE A N 1
ATOM 1527 C CA . ILE A 1 195 ? 41.500 -8.048 22.597 1.00 14.50 195 ILE A CA 1
ATOM 1528 C C . ILE A 1 195 ? 40.118 -8.495 22.132 1.00 13.98 195 ILE A C 1
ATOM 1529 O O . ILE A 1 195 ? 40.009 -9.330 21.259 1.00 13.75 195 ILE A O 1
ATOM 1534 N N . GLU A 1 196 ? 39.054 -7.947 22.708 1.00 13.19 196 GLU A N 1
ATOM 1535 C CA . GLU A 1 196 ? 37.728 -8.496 22.434 1.00 13.26 196 GLU A CA 1
ATOM 1536 C C . GLU A 1 196 ? 37.257 -8.296 20.992 1.00 11.72 196 GLU A C 1
ATOM 1537 O O . GLU A 1 196 ? 36.733 -9.239 20.408 1.00 12.39 196 GLU A O 1
ATOM 1543 N N . PRO A 1 197 ? 37.427 -7.115 20.396 1.00 10.68 197 PRO A N 1
ATOM 1544 C CA . PRO A 1 197 ? 37.078 -6.973 18.978 1.00 9.92 197 PRO A CA 1
ATOM 1545 C C . PRO A 1 197 ? 37.875 -7.857 18.007 1.00 9.13 197 PRO A C 1
ATOM 1546 O O . PRO A 1 197 ? 37.422 -8.020 16.866 1.00 9.34 197 PRO A O 1
ATOM 1550 N N . THR A 1 198 ? 39.027 -8.384 18.412 1.00 8.29 198 THR A N 1
ATOM 1551 C CA . THR A 1 198 ? 39.841 -9.232 17.528 1.00 8.25 198 THR A CA 1
ATOM 1552 C C . THR A 1 198 ? 39.034 -10.335 16.852 1.00 7.78 198 THR A C 1
ATOM 1553 O O . THR A 1 198 ? 39.155 -10.528 15.648 1.00 8.07 198 THR A O 1
ATOM 1557 N N . VAL A 1 199 ? 38.223 -11.065 17.609 1.00 7.69 199 VAL A N 1
ATOM 1558 C CA . VAL A 1 199 ? 37.505 -12.184 16.999 1.00 7.79 199 VAL A CA 1
ATOM 1559 C C . VAL A 1 199 ? 36.517 -11.738 15.920 1.00 8.01 199 VAL A C 1
ATOM 1560 O O . VAL A 1 199 ? 36.355 -12.422 14.918 1.00 7.93 199 VAL A O 1
ATOM 1564 N N . ARG A 1 200 ? 35.873 -10.585 16.102 1.00 7.96 200 ARG A N 1
ATOM 1565 C CA . ARG A 1 200 ? 34.990 -10.040 15.062 1.00 8.02 200 ARG A CA 1
ATOM 1566 C C . ARG A 1 200 ? 35.771 -9.660 13.807 1.00 7.73 200 ARG A C 1
ATOM 1567 O O . ARG A 1 200 ? 35.306 -9.888 12.686 1.00 8.06 200 ARG A O 1
ATOM 1575 N N . GLN A 1 201 ? 36.957 -9.075 13.985 1.00 7.47 201 GLN A N 1
ATOM 1576 C CA . GLN A 1 201 ? 37.833 -8.739 12.855 1.00 7.74 201 GLN A CA 1
ATOM 1577 C C . GLN A 1 201 ? 38.301 -9.988 12.101 1.00 7.69 201 GLN A C 1
ATOM 1578 O O . GLN A 1 201 ? 38.285 -10.006 10.871 1.00 7.70 201 GLN A O 1
ATOM 1584 N N . ILE A 1 202 ? 38.672 -11.044 12.828 1.00 7.27 202 ILE A N 1
ATOM 1585 C CA . ILE A 1 202 ? 39.039 -12.310 12.183 1.00 7.36 202 ILE A CA 1
ATOM 1586 C C . ILE A 1 202 ? 37.850 -12.880 11.402 1.00 7.64 202 ILE A C 1
ATOM 1587 O O . ILE A 1 202 ? 38.021 -13.312 10.256 1.00 8.01 202 ILE A O 1
ATOM 1592 N N . SER A 1 203 ? 36.656 -12.843 11.988 1.00 7.82 203 SER A N 1
ATOM 1593 C CA . SER A 1 203 ? 35.445 -13.280 11.274 1.00 8.28 203 SER A CA 1
ATOM 1594 C C . SER A 1 203 ? 35.306 -12.533 9.936 1.00 8.15 203 SER A C 1
ATOM 1595 O O . SER A 1 203 ? 34.978 -13.123 8.903 1.00 8.89 203 SER A O 1
ATOM 1598 N N . LEU A 1 204 ? 35.561 -11.227 9.950 1.00 8.10 204 LEU A N 1
ATOM 1599 C CA . LEU A 1 204 ? 35.476 -10.416 8.745 1.00 9.16 204 LEU A CA 1
ATOM 1600 C C . LEU A 1 204 ? 36.556 -10.800 7.697 1.00 8.55 204 LEU A C 1
ATOM 1601 O O . LEU A 1 204 ? 36.239 -10.942 6.510 1.00 8.49 204 LEU A O 1
ATOM 1606 N N . TYR A 1 205 ? 37.813 -11.025 8.119 1.00 7.91 205 TYR A N 1
ATOM 1607 C CA . TYR A 1 205 ? 38.854 -11.497 7.198 1.00 8.06 205 TYR A CA 1
ATOM 1608 C C . TYR A 1 205 ? 38.373 -12.774 6.493 1.00 7.99 205 TYR A C 1
ATOM 1609 O O . TYR A 1 205 ? 38.539 -12.938 5.277 1.00 8.16 205 TYR A O 1
ATOM 1618 N N . GLN A 1 206 ? 37.745 -13.671 7.259 1.00 8.23 206 GLN A N 1
ATOM 1619 C CA . GLN A 1 206 ? 37.296 -14.954 6.715 1.00 8.67 206 GLN A CA 1
ATOM 1620 C C . GLN A 1 206 ? 36.172 -14.763 5.700 1.00 8.58 206 GLN A C 1
ATOM 1621 O O . GLN A 1 206 ? 36.157 -15.437 4.655 1.00 10.21 206 GLN A O 1
ATOM 1627 N N . LEU A 1 207 ? 35.246 -13.845 5.979 1.00 9.60 207 LEU A N 1
ATOM 1628 C CA . LEU A 1 207 ? 34.147 -13.574 5.056 1.00 9.58 207 LEU A CA 1
ATOM 1629 C C . LEU A 1 207 ? 34.633 -12.921 3.754 1.00 9.49 207 LEU A C 1
ATOM 1630 O O . LEU A 1 207 ? 34.039 -13.173 2.698 1.00 10.95 207 LEU A O 1
ATOM 1635 N N . PHE A 1 208 ? 35.687 -12.099 3.820 1.00 8.63 208 PHE A N 1
ATOM 1636 C CA . PHE A 1 208 ? 36.302 -11.510 2.621 1.00 8.67 208 PHE A CA 1
ATOM 1637 C C . PHE A 1 208 ? 37.151 -12.533 1.831 1.00 9.11 208 PHE A C 1
ATOM 1638 O O . PHE A 1 208 ? 37.488 -12.290 0.670 1.00 10.91 208 PHE A O 1
ATOM 1646 N N . GLY A 1 209 ? 37.539 -13.644 2.458 1.00 9.33 209 GLY A N 1
ATOM 1647 C CA . GLY A 1 209 ? 38.435 -14.614 1.843 1.00 9.97 209 GLY A CA 1
ATOM 1648 C C . GLY A 1 209 ? 39.906 -14.225 1.880 1.00 9.85 209 GLY A C 1
ATOM 1649 O O . GLY A 1 209 ? 40.691 -14.597 0.996 1.00 11.00 209 GLY A O 1
ATOM 1650 N N . TRP A 1 210 ? 40.287 -13.507 2.933 1.00 10.24 210 TRP A N 1
ATOM 1651 C CA . TRP A 1 210 ? 41.621 -12.922 3.072 1.00 9.87 210 TRP A CA 1
ATOM 1652 C C . TRP A 1 210 ? 42.446 -13.638 4.154 1.00 10.19 210 TRP A C 1
ATOM 1653 O O . TRP A 1 210 ? 41.873 -14.188 5.117 1.00 10.19 210 TRP A O 1
ATOM 1664 N N . LYS A 1 211 ? 43.775 -13.598 3.997 1.00 11.00 211 LYS A N 1
ATOM 1665 C CA . LYS A 1 211 ? 44.714 -14.195 4.948 1.00 11.73 211 LYS A CA 1
ATOM 1666 C C . LYS A 1 211 ? 44.638 -13.458 6.290 1.00 11.17 211 LYS A C 1
ATOM 1667 O O . LYS A 1 211 ? 44.763 -12.240 6.356 1.00 12.35 211 LYS A O 1
ATOM 1673 N N . VAL A 1 212 ? 44.451 -14.220 7.359 1.00 10.14 212 VAL A N 1
ATOM 1674 C CA . VAL A 1 212 ? 44.356 -13.657 8.704 1.00 9.80 212 VAL A CA 1
ATOM 1675 C C . VAL A 1 212 ? 45.767 -13.409 9.243 1.00 9.55 212 VAL A C 1
ATOM 1676 O O . VAL A 1 212 ? 46.608 -14.311 9.189 1.00 9.95 212 VAL A O 1
ATOM 1680 N N . PRO A 1 213 ? 46.047 -12.200 9.739 1.00 9.73 213 PRO A N 1
ATOM 1681 C CA . PRO A 1 213 ? 47.365 -11.885 10.306 1.00 9.71 213 PRO A CA 1
ATOM 1682 C C . PRO A 1 213 ? 47.586 -12.532 11.675 1.00 9.37 213 PRO A C 1
ATOM 1683 O O . PRO A 1 213 ? 46.639 -13.078 12.257 1.00 9.83 213 PRO A O 1
ATOM 1687 N N . ASP A 1 214 ? 48.819 -12.468 12.174 1.00 9.12 214 ASP A N 1
ATOM 1688 C CA . ASP A 1 214 ? 49.120 -12.800 13.571 1.00 9.04 214 ASP A CA 1
ATOM 1689 C C . ASP A 1 214 ? 48.810 -11.592 14.469 1.00 8.49 214 ASP A C 1
ATOM 1690 O O . ASP A 1 214 ? 48.737 -10.446 14.002 1.00 8.20 214 ASP A O 1
ATOM 1695 N N . TYR A 1 215 ? 48.632 -11.866 15.762 1.00 7.56 215 TYR A N 1
ATOM 1696 C CA . TYR A 1 215 ? 48.256 -10.863 16.763 1.00 7.76 215 TYR A CA 1
ATOM 1697 C C . TYR A 1 215 ? 49.149 -10.945 18.005 1.00 8.04 215 TYR A C 1
ATOM 1698 O O . TYR A 1 215 ? 49.424 -12.037 18.502 1.00 8.53 215 TYR A O 1
ATOM 1707 N N . ILE A 1 216 ? 49.543 -9.779 18.510 1.00 8.03 216 ILE A N 1
ATOM 1708 C CA . ILE A 1 216 ? 50.149 -9.617 19.842 1.00 7.74 216 ILE A CA 1
ATOM 1709 C C . ILE A 1 216 ? 49.468 -8.451 20.556 1.00 7.99 216 ILE A C 1
ATOM 1710 O O . ILE A 1 216 ? 49.456 -7.331 20.040 1.00 8.72 216 ILE A O 1
ATOM 1715 N N . HIS A 1 217 ? 48.933 -8.707 21.747 1.00 8.34 217 HIS A N 1
ATOM 1716 C CA . HIS A 1 217 ? 48.319 -7.659 22.556 1.00 8.52 217 HIS A CA 1
ATOM 1717 C C . HIS A 1 217 ? 49.194 -7.354 23.767 1.00 9.10 217 HIS A C 1
ATOM 1718 O O . HIS A 1 217 ? 49.362 -8.182 24.661 1.00 9.92 217 HIS A O 1
ATOM 1725 N N . LEU A 1 218 ? 49.767 -6.156 23.759 1.00 9.20 218 LEU A N 1
ATOM 1726 C CA . LEU A 1 218 ? 50.649 -5.674 24.810 1.00 9.66 218 LEU A CA 1
ATOM 1727 C C . LEU A 1 218 ? 49.856 -5.221 26.034 1.00 10.31 218 LEU A C 1
ATOM 1728 O O . LEU A 1 218 ? 48.700 -4.789 25.919 1.00 10.15 218 LEU A O 1
ATOM 1733 N N . PRO A 1 219 ? 50.455 -5.271 27.219 1.00 11.41 219 PRO A N 1
ATOM 1734 C CA . PRO A 1 219 ? 49.769 -4.749 28.404 1.00 12.50 219 PRO A CA 1
ATOM 1735 C C . PRO A 1 219 ? 49.434 -3.266 28.258 1.00 13.72 219 PRO A C 1
ATOM 1736 O O . PRO A 1 219 ? 50.202 -2.528 27.643 1.00 13.12 219 PRO A O 1
ATOM 1740 N N . LEU A 1 220 ? 48.296 -2.844 28.810 1.00 15.92 220 LEU A N 1
ATOM 1741 C CA . LEU A 1 220 ? 47.865 -1.450 28.770 1.00 17.81 220 LEU A CA 1
ATOM 1742 C C . LEU A 1 220 ? 48.450 -0.692 29.961 1.00 18.54 220 LEU A C 1
ATOM 1743 O O . LEU A 1 220 ? 48.308 -1.133 31.101 1.00 18.35 220 LEU A O 1
ATOM 1748 N N . ALA A 1 221 ? 49.098 0.443 29.698 1.00 19.85 221 ALA A N 1
ATOM 1749 C CA . ALA A 1 221 ? 49.609 1.321 30.746 1.00 21.30 221 ALA A CA 1
ATOM 1750 C C . ALA A 1 221 ? 48.496 2.272 31.163 1.00 22.82 221 ALA A C 1
ATOM 1751 O O . ALA A 1 221 ? 47.974 3.011 30.332 1.00 23.33 221 ALA A O 1
ATOM 1753 N N . LEU A 1 222 ? 48.135 2.241 32.442 1.00 24.45 222 LEU A N 1
ATOM 1754 C CA . LEU A 1 222 ? 47.028 3.042 32.963 1.00 25.95 222 LEU A CA 1
ATOM 1755 C C . LEU A 1 222 ? 47.512 3.961 34.076 1.00 27.47 222 LEU A C 1
ATOM 1756 O O . LEU A 1 222 ? 48.274 3.534 34.949 1.00 27.98 222 LEU A O 1
ATOM 1758 N N . ASN A 1 223 ? 47.050 5.216 34.027 1.00 28.96 223 ASN A N 1
ATOM 1759 C CA . ASN A 1 223 ? 47.326 6.262 35.028 1.00 29.62 223 ASN A CA 1
ATOM 1760 C C . ASN A 1 223 ? 48.230 5.851 36.192 1.00 30.19 223 ASN A C 1
ATOM 1761 O O . ASN A 1 223 ? 47.951 6.165 37.354 1.00 31.23 223 ASN A O 1
ATOM 1763 N N . ALA A 1 237 ? 50.141 13.856 28.172 1.00 30.51 237 ALA A N 1
ATOM 1764 C CA . ALA A 1 237 ? 50.857 13.904 26.900 1.00 30.22 237 ALA A CA 1
ATOM 1765 C C . ALA A 1 237 ? 52.347 13.656 27.124 1.00 30.06 237 ALA A C 1
ATOM 1766 O O . ALA A 1 237 ? 52.869 13.962 28.189 1.00 30.54 237 ALA A O 1
ATOM 1768 N N . LEU A 1 238 ? 53.035 13.117 26.121 1.00 29.79 238 LEU A N 1
ATOM 1769 C CA . LEU A 1 238 ? 54.470 12.845 26.250 1.00 29.52 238 LEU A CA 1
ATOM 1770 C C . LEU A 1 238 ? 55.252 14.154 26.406 1.00 29.55 238 LEU A C 1
ATOM 1771 O O . LEU A 1 238 ? 54.893 15.169 25.792 1.00 29.83 238 LEU A O 1
ATOM 1776 N N . PRO A 1 239 ? 56.302 14.149 27.229 1.00 29.50 239 PRO A N 1
ATOM 1777 C CA . PRO A 1 239 ? 57.144 15.340 27.395 1.00 29.34 239 PRO A CA 1
ATOM 1778 C C . PRO A 1 239 ? 57.720 15.876 26.080 1.00 29.09 239 PRO A C 1
ATOM 1779 O O . PRO A 1 239 ? 58.077 15.093 25.193 1.00 29.38 239 PRO A O 1
ATOM 1783 N N . LYS A 1 240 ? 57.783 17.202 25.973 1.00 28.52 240 LYS A N 1
ATOM 1784 C CA . LYS A 1 240 ? 58.356 17.890 24.816 1.00 27.96 240 LYS A CA 1
ATOM 1785 C C . LYS A 1 240 ? 59.883 17.890 24.857 1.00 27.04 240 LYS A C 1
ATOM 1786 O O . LYS A 1 240 ? 60.534 18.011 23.813 1.00 27.55 240 LYS A O 1
ATOM 1788 N N . GLY A 1 241 ? 60.440 17.779 26.064 1.00 25.81 241 GLY A N 1
ATOM 1789 C CA . GLY A 1 241 ? 61.874 17.868 26.287 1.00 24.50 241 GLY A CA 1
ATOM 1790 C C . GLY A 1 241 ? 62.561 16.534 26.074 1.00 23.15 241 GLY A C 1
ATOM 1791 O O . GLY A 1 241 ? 62.215 15.816 25.138 1.00 23.49 241 GLY A O 1
ATOM 1792 N N . ASP A 1 242 ? 63.527 16.212 26.934 1.00 21.46 242 ASP A N 1
ATOM 1793 C CA . ASP A 1 242 ? 64.381 15.023 26.765 1.00 19.61 242 ASP A CA 1
ATOM 1794 C C . ASP A 1 242 ? 63.558 13.730 26.771 1.00 17.72 242 ASP A C 1
ATOM 1795 O O . ASP A 1 242 ? 63.023 13.333 27.812 1.00 17.59 242 ASP A O 1
ATOM 1800 N N . PRO A 1 243 ? 63.478 13.066 25.622 1.00 15.95 243 PRO A N 1
ATOM 1801 C CA . PRO A 1 243 ? 62.680 11.838 25.493 1.00 14.71 243 PRO A CA 1
ATOM 1802 C C . PRO A 1 243 ? 63.337 10.591 26.097 1.00 13.41 243 PRO A C 1
ATOM 1803 O O . PRO A 1 243 ? 62.673 9.585 26.276 1.00 12.81 243 PRO A O 1
ATOM 1807 N N . ARG A 1 244 ? 64.630 10.635 26.390 1.00 12.18 244 ARG A N 1
ATOM 1808 C CA . ARG A 1 244 ? 65.347 9.427 26.807 1.00 11.19 244 ARG A CA 1
ATOM 1809 C C . ARG A 1 244 ? 64.815 8.738 28.078 1.00 11.27 244 ARG A C 1
ATOM 1810 O O . ARG A 1 244 ? 64.614 7.535 28.052 1.00 11.31 244 ARG A O 1
ATOM 1818 N N . PRO A 1 245 ? 64.629 9.444 29.191 1.00 11.39 245 PRO A N 1
ATOM 1819 C CA . PRO A 1 245 ? 64.096 8.774 30.383 1.00 12.02 245 PRO A CA 1
ATOM 1820 C C . PRO A 1 245 ? 62.716 8.165 30.162 1.00 11.39 245 PRO A C 1
ATOM 1821 O O . PRO A 1 245 ? 62.419 7.144 30.775 1.00 11.18 245 PRO A O 1
ATOM 1825 N N . VAL A 1 246 ? 61.898 8.775 29.313 1.00 11.75 246 VAL A N 1
ATOM 1826 C CA . VAL A 1 246 ? 60.569 8.244 28.989 1.00 11.93 246 VAL A CA 1
ATOM 1827 C C . VAL A 1 246 ? 60.689 6.947 28.163 1.00 11.48 246 VAL A C 1
ATOM 1828 O O . VAL A 1 246 ? 59.979 5.975 28.418 1.00 10.96 246 VAL A O 1
ATOM 183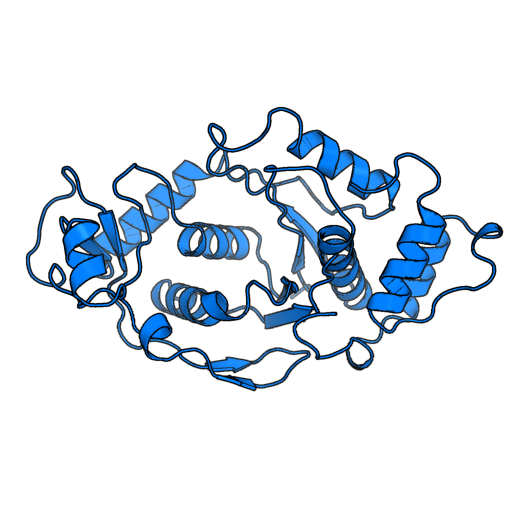2 N N . LEU A 1 247 ? 61.611 6.923 27.199 1.00 11.34 247 LEU A N 1
ATOM 1833 C CA . LEU A 1 247 ? 61.875 5.720 26.412 1.00 11.37 247 LEU A CA 1
ATOM 1834 C C . LEU A 1 247 ? 62.377 4.594 27.303 1.00 10.55 247 LEU A C 1
ATOM 1835 O O . LEU A 1 247 ? 61.930 3.458 27.178 1.00 10.24 247 LEU A O 1
ATOM 1840 N N . ILE A 1 248 ? 63.291 4.906 28.218 1.00 9.89 248 ILE A N 1
ATOM 1841 C CA . ILE A 1 248 ? 63.815 3.898 29.150 1.00 10.23 248 ILE A CA 1
ATOM 1842 C C . ILE A 1 248 ? 62.673 3.326 30.023 1.00 10.20 248 ILE A C 1
ATOM 1843 O O . ILE A 1 248 ? 62.586 2.107 30.214 1.00 10.55 248 ILE A O 1
ATOM 1848 N N . ALA A 1 249 ? 61.789 4.197 30.511 1.00 9.99 249 ALA A N 1
ATOM 1849 C CA . ALA A 1 249 ? 60.631 3.757 31.302 1.00 10.02 249 ALA A CA 1
ATOM 1850 C C . ALA A 1 249 ? 59.697 2.850 30.487 1.00 9.95 249 ALA A C 1
ATOM 1851 O O . ALA A 1 249 ? 59.148 1.877 31.009 1.00 11.03 249 ALA A O 1
ATOM 1853 N N . ALA A 1 250 ? 59.522 3.154 29.204 1.00 9.55 250 ALA A N 1
ATOM 1854 C CA . ALA A 1 250 ? 58.694 2.332 28.321 1.00 9.43 250 ALA A CA 1
ATOM 1855 C C . ALA A 1 250 ? 59.342 0.960 28.063 1.00 9.23 250 ALA A C 1
ATOM 1856 O O . ALA A 1 250 ? 58.643 -0.061 28.037 1.00 9.36 250 ALA A O 1
ATOM 1858 N N . LEU A 1 251 ? 60.669 0.921 27.883 1.00 9.35 251 LEU A N 1
ATOM 1859 C CA . LEU A 1 251 ? 61.375 -0.343 27.727 1.00 9.77 251 LEU A CA 1
ATOM 1860 C C . LEU A 1 251 ? 61.226 -1.209 28.980 1.00 10.45 251 LEU A C 1
ATOM 1861 O O . LEU A 1 251 ? 60.951 -2.400 28.878 1.00 10.77 251 LEU A O 1
ATOM 1866 N N . GLN A 1 252 ? 61.379 -0.605 30.156 1.00 11.17 252 GLN A N 1
ATOM 1867 C CA . GLN A 1 252 ? 61.154 -1.315 31.416 1.00 12.45 252 GLN A CA 1
ATOM 1868 C C . GLN A 1 252 ? 59.730 -1.855 31.519 1.00 11.78 252 GLN A C 1
ATOM 1869 O O . GLN A 1 252 ? 59.529 -2.984 31.972 1.00 11.99 252 GLN A O 1
ATOM 1875 N N . PHE A 1 253 ? 58.748 -1.050 31.121 1.00 11.39 253 PHE A N 1
ATOM 1876 C CA . PHE A 1 253 ? 57.340 -1.464 31.156 1.00 11.16 253 PHE A CA 1
ATOM 1877 C C . PHE A 1 253 ? 57.130 -2.731 30.329 1.00 10.95 253 PHE A C 1
ATOM 1878 O O . PHE A 1 253 ? 56.371 -3.623 30.704 1.00 11.31 253 PHE A O 1
ATOM 1886 N N . LEU A 1 254 ? 57.817 -2.794 29.198 1.00 10.25 254 LEU A N 1
ATOM 1887 C CA . LEU A 1 254 ? 57.758 -3.934 28.284 1.00 10.44 254 LEU A CA 1
ATOM 1888 C C . LEU A 1 254 ? 58.699 -5.088 28.673 1.00 10.90 254 LEU A C 1
ATOM 1889 O O . LEU A 1 254 ? 58.882 -6.023 27.898 1.00 10.68 254 LEU A O 1
ATOM 1894 N N . GLY A 1 255 ? 59.273 -5.037 29.874 1.00 11.22 255 GLY A N 1
ATOM 1895 C CA . GLY A 1 255 ? 60.120 -6.114 30.368 1.00 11.78 255 GLY A CA 1
ATOM 1896 C C . GLY A 1 255 ? 61.502 -6.219 29.741 1.00 11.79 255 GLY A C 1
ATOM 1897 O O . GLY A 1 255 ? 62.181 -7.237 29.880 1.00 12.65 255 GLY A O 1
ATOM 1898 N N . GLN A 1 256 ? 61.939 -5.159 29.069 1.00 11.81 256 GLN A N 1
ATOM 1899 C CA . GLN A 1 256 ? 63.199 -5.169 28.333 1.00 11.79 256 GLN A CA 1
ATOM 1900 C C . GLN A 1 256 ? 64.309 -4.536 29.164 1.00 12.45 256 GLN A C 1
ATOM 1901 O O . GLN A 1 256 ? 64.049 -3.787 30.101 1.00 12.31 256 GLN A O 1
ATOM 1907 N N . GLN A 1 257 ? 65.546 -4.856 28.815 1.00 13.25 257 GLN A N 1
ATOM 1908 C CA . GLN A 1 257 ? 66.713 -4.229 29.441 1.00 14.36 257 GLN A CA 1
ATOM 1909 C C . GLN A 1 257 ? 66.550 -2.717 29.372 1.00 14.43 257 GLN A C 1
ATOM 1910 O O . GLN A 1 257 ? 66.177 -2.184 28.331 1.00 14.21 257 GLN A O 1
ATOM 1916 N N . ALA A 1 258 ? 66.854 -2.045 30.475 1.00 15.10 258 ALA A N 1
ATOM 1917 C CA . ALA A 1 258 ? 66.575 -0.625 30.665 1.00 15.49 258 ALA A CA 1
ATOM 1918 C C . ALA A 1 258 ? 67.851 0.058 31.143 1.00 16.35 258 ALA A C 1
ATOM 1919 O O . ALA A 1 258 ? 68.161 0.057 32.339 1.00 16.53 258 ALA A O 1
ATOM 1921 N N . GLU A 1 259 ? 68.587 0.620 30.185 1.00 17.06 259 GLU A N 1
ATOM 1922 C CA . GLU A 1 259 ? 69.907 1.221 30.404 1.00 18.37 259 GLU A CA 1
ATOM 1923 C C . GLU A 1 259 ? 69.930 2.253 31.530 1.00 19.34 259 GLU A C 1
ATOM 1924 O O . GLU A 1 259 ? 69.146 3.206 31.538 1.00 18.25 259 GLU A O 1
ATOM 1926 N N . ALA A 1 260 ? 70.875 2.054 32.452 1.00 20.97 260 ALA A N 1
ATOM 1927 C CA . ALA A 1 260 ? 71.046 2.875 33.645 1.00 21.64 260 ALA A CA 1
ATOM 1928 C C . ALA A 1 260 ? 71.537 4.284 33.333 1.00 21.45 260 ALA A C 1
ATOM 1929 O O . ALA A 1 260 ? 70.991 5.273 33.836 1.00 22.40 260 ALA A O 1
ATOM 1931 N N . HIS A 1 261 ? 72.574 4.347 32.509 1.00 21.16 261 HIS A N 1
ATOM 1932 C CA . HIS A 1 261 ? 73.258 5.592 32.171 1.00 20.62 261 HIS A CA 1
ATOM 1933 C C . HIS A 1 261 ? 72.831 6.078 30.799 1.00 18.91 261 HIS A C 1
ATOM 1934 O O . HIS A 1 261 ? 73.651 6.217 29.889 1.00 18.69 261 HIS A O 1
ATOM 1941 N N . TRP A 1 262 ? 71.535 6.363 30.671 1.00 17.16 262 TRP A N 1
ATOM 1942 C CA . TRP A 1 262 ? 70.955 6.809 29.402 1.00 16.19 262 TRP A CA 1
ATOM 1943 C C . TRP A 1 262 ? 71.504 8.155 28.938 1.00 15.19 262 TRP A C 1
ATOM 1944 O O . TRP A 1 262 ? 71.465 8.463 27.756 1.00 14.68 262 TRP A O 1
ATOM 1955 N N . GLN A 1 263 ? 72.068 8.935 29.857 1.00 14.39 263 GLN A N 1
ATOM 1956 C CA . GLN A 1 263 ? 72.622 10.256 29.545 1.00 14.29 263 GLN A CA 1
ATOM 1957 C C . GLN A 1 263 ? 73.823 10.181 28.580 1.00 13.72 263 GLN A C 1
ATOM 1958 O O . GLN A 1 263 ? 74.118 11.158 27.893 1.00 13.01 263 GLN A O 1
ATOM 1964 N N . ASP A 1 264 ? 74.478 9.016 28.516 1.00 13.86 264 ASP A N 1
ATOM 1965 C CA . ASP A 1 264 ? 75.655 8.790 27.670 1.00 14.52 264 ASP A CA 1
ATOM 1966 C C . ASP A 1 264 ? 75.316 8.343 26.247 1.00 13.60 264 ASP A C 1
ATOM 1967 O O . ASP A 1 264 ? 76.230 8.080 25.452 1.00 13.83 264 ASP A O 1
ATOM 1972 N N . PHE A 1 265 ? 74.023 8.232 25.929 1.00 12.72 265 PHE A N 1
ATOM 1973 C CA . PHE A 1 265 ? 73.588 7.703 24.632 1.00 12.71 265 PHE A CA 1
ATOM 1974 C C . PHE A 1 265 ? 72.508 8.566 24.001 1.00 12.10 265 PHE A C 1
ATOM 1975 O O . PHE A 1 265 ? 71.752 9.223 24.694 1.00 12.59 265 PHE A O 1
ATOM 1983 N N . SER A 1 266 ? 72.422 8.548 22.678 1.00 11.44 266 SER A N 1
ATOM 1984 C CA . SER A 1 266 ? 71.312 9.181 21.978 1.00 11.24 266 SER A CA 1
ATOM 1985 C C . SER A 1 266 ? 70.097 8.249 21.960 1.00 11.18 266 SER A C 1
ATOM 1986 O O . SER A 1 266 ? 70.218 7.048 22.173 1.00 11.11 266 SER A O 1
ATOM 1989 N N . VAL A 1 267 ? 68.934 8.825 21.687 1.00 11.35 267 VAL A N 1
ATOM 1990 C CA . VAL A 1 267 ? 67.710 8.041 21.448 1.00 11.83 267 VAL A CA 1
ATOM 1991 C C . VAL A 1 267 ? 67.969 6.931 20.423 1.00 11.44 267 VAL A C 1
ATOM 1992 O O . VAL A 1 267 ? 67.550 5.782 20.596 1.00 11.06 267 VAL A O 1
ATOM 1996 N N . GLU A 1 268 ? 68.657 7.280 19.349 1.00 11.66 268 GLU A N 1
ATOM 1997 C CA . GLU A 1 268 ? 68.902 6.339 18.265 1.00 11.89 268 GLU A CA 1
ATOM 1998 C C . GLU A 1 268 ? 69.742 5.141 18.728 1.00 11.32 268 GLU A C 1
ATOM 1999 O O . GLU A 1 268 ? 69.466 3.989 18.364 1.00 10.73 268 GLU A O 1
ATOM 2005 N N . GLN A 1 269 ? 70.752 5.398 19.549 1.00 10.91 269 GLN A N 1
ATOM 2006 C CA . GLN A 1 269 ? 71.573 4.326 20.120 1.00 10.95 269 GLN A CA 1
ATOM 2007 C C . GLN A 1 269 ? 70.784 3.422 21.072 1.00 10.56 269 GLN A C 1
ATOM 2008 O O . GLN A 1 269 ? 70.915 2.197 21.047 1.00 10.56 269 GLN A O 1
ATOM 2014 N N . ILE A 1 270 ? 69.951 4.036 21.904 1.00 9.72 270 ILE A N 1
ATOM 2015 C CA . ILE A 1 270 ? 69.101 3.298 22.823 1.00 9.61 270 ILE A CA 1
ATOM 2016 C C . ILE A 1 270 ? 68.143 2.370 22.054 1.00 9.62 270 ILE A C 1
ATOM 2017 O O . ILE A 1 270 ? 67.985 1.208 22.410 1.00 9.57 270 ILE A O 1
ATOM 2022 N N . LEU A 1 271 ? 67.526 2.870 20.994 1.00 9.84 271 LEU A N 1
ATOM 2023 C CA . LEU A 1 271 ? 66.642 2.025 20.170 1.00 10.88 271 LEU A CA 1
ATOM 2024 C C . LEU A 1 271 ? 67.368 0.907 19.427 1.00 11.47 271 LEU A C 1
ATOM 2025 O O . LEU A 1 271 ? 66.851 -0.211 19.328 1.00 11.47 271 LEU A O 1
ATOM 2030 N N . GLN A 1 272 ? 68.550 1.198 18.896 1.00 12.08 272 GLN A N 1
ATOM 2031 C CA . GLN A 1 272 ? 69.320 0.192 18.160 1.00 13.02 272 GLN A CA 1
ATOM 2032 C C . GLN A 1 272 ? 69.650 -0.981 19.060 1.00 12.25 272 GLN A C 1
ATOM 2033 O O . GLN A 1 272 ? 69.504 -2.142 18.666 1.00 12.30 272 GLN A O 1
ATOM 2039 N N . SER A 1 273 ? 70.052 -0.685 20.292 1.00 11.59 273 SER A N 1
ATOM 2040 C CA . SER A 1 273 ? 70.316 -1.740 21.257 1.00 11.61 273 SER A CA 1
ATOM 2041 C C . SER A 1 273 ? 69.030 -2.457 21.681 1.00 10.65 273 SER A C 1
ATOM 2042 O O . SER A 1 273 ? 69.037 -3.668 21.844 1.00 10.35 273 SER A O 1
ATOM 2045 N N . ALA A 1 274 ? 67.930 -1.722 21.840 1.00 9.95 274 ALA A N 1
ATOM 2046 C CA . ALA A 1 274 ? 66.649 -2.357 22.178 1.00 9.68 274 ALA A CA 1
ATOM 2047 C C . ALA A 1 274 ? 66.155 -3.332 21.113 1.00 9.76 274 ALA A C 1
ATOM 2048 O O . ALA A 1 274 ? 65.573 -4.364 21.457 1.00 9.99 274 ALA A O 1
ATOM 2050 N N . VAL A 1 275 ? 66.402 -3.025 19.836 1.00 10.09 275 VAL A N 1
ATOM 2051 C CA . VAL A 1 275 ? 66.082 -3.950 18.746 1.00 10.53 275 VAL A CA 1
ATOM 2052 C C . VAL A 1 275 ? 66.933 -5.229 18.872 1.00 10.96 275 VAL A C 1
ATOM 2053 O O . VAL A 1 275 ? 66.398 -6.340 18.826 1.00 11.37 275 VAL A O 1
ATOM 2057 N N . LYS A 1 276 ? 68.249 -5.072 19.047 1.00 11.75 276 LYS A N 1
ATOM 2058 C CA . LYS A 1 276 ? 69.152 -6.211 19.253 1.00 11.92 276 LYS A CA 1
ATOM 2059 C C . LYS A 1 276 ? 68.752 -7.096 20.440 1.00 12.35 276 LYS A C 1
ATOM 2060 O O . LYS A 1 276 ? 68.889 -8.332 20.390 1.00 13.74 276 LYS A O 1
ATOM 2062 N N . ASN A 1 277 ? 68.249 -6.470 21.498 1.00 12.04 277 ASN A N 1
ATOM 2063 C CA . ASN A 1 277 ? 67.937 -7.162 22.744 1.00 12.29 277 ASN A CA 1
ATOM 2064 C C . ASN A 1 277 ? 66.446 -7.480 22.923 1.00 11.89 277 ASN A C 1
ATOM 2065 O O . ASN A 1 277 ? 66.022 -7.905 23.993 1.00 12.44 277 ASN A O 1
ATOM 2070 N N . TRP A 1 278 ? 65.647 -7.271 21.881 1.00 11.53 278 TRP A N 1
ATOM 2071 C CA . TRP A 1 278 ? 64.202 -7.464 21.994 1.00 11.04 278 TRP A CA 1
ATOM 2072 C C . TRP A 1 278 ? 63.863 -8.922 22.281 1.00 11.02 278 TRP A C 1
ATOM 2073 O O . TRP A 1 278 ? 64.279 -9.816 21.541 1.00 11.51 278 TRP A O 1
ATOM 2084 N N . ARG A 1 279 ? 63.095 -9.135 23.350 1.00 10.90 279 ARG A N 1
ATOM 2085 C CA . ARG A 1 279 ? 62.622 -10.466 23.745 1.00 11.85 279 ARG A CA 1
ATOM 2086 C C . ARG A 1 279 ? 61.116 -10.391 24.012 1.00 11.57 279 ARG A C 1
ATOM 2087 O O . ARG A 1 279 ? 60.680 -9.878 25.038 1.00 10.60 279 ARG A O 1
ATOM 2095 N N . LEU A 1 280 ? 60.326 -10.903 23.074 1.00 11.82 280 LEU A N 1
ATOM 2096 C CA . LEU A 1 280 ? 58.874 -10.888 23.203 1.00 12.71 280 LEU A CA 1
ATOM 2097 C C . LEU A 1 280 ? 58.417 -11.636 24.465 1.00 13.42 280 LEU A C 1
ATOM 2098 O O . LEU A 1 280 ? 57.488 -11.196 25.153 1.00 13.69 280 LEU A O 1
ATOM 2103 N N . THR A 1 281 ? 59.073 -12.752 24.785 1.00 14.37 281 THR A N 1
ATOM 2104 C CA . THR A 1 281 ? 58.665 -13.546 25.953 1.00 15.09 281 THR A CA 1
ATOM 2105 C C . THR A 1 281 ? 58.827 -12.818 27.302 1.00 14.79 281 THR A C 1
ATOM 2106 O O . THR A 1 281 ? 58.199 -13.215 28.310 1.00 15.92 281 THR A O 1
ATOM 2110 N N . ALA A 1 282 ? 59.655 -11.774 27.330 1.00 13.54 282 ALA A N 1
ATOM 2111 C CA . ALA A 1 282 ? 59.855 -10.956 28.520 1.00 12.78 282 ALA A CA 1
ATOM 2112 C C . ALA A 1 282 ? 58.769 -9.897 28.747 1.00 12.14 282 ALA A C 1
ATOM 2113 O O . ALA A 1 282 ? 58.704 -9.287 29.822 1.00 12.46 282 ALA A O 1
ATOM 2115 N N . VAL A 1 283 ? 57.920 -9.655 27.748 1.00 11.69 283 VAL A N 1
ATOM 2116 C CA . VAL A 1 283 ? 56.817 -8.704 27.907 1.00 11.75 283 VAL A CA 1
ATOM 2117 C C . VAL A 1 283 ? 55.787 -9.254 28.908 1.00 12.16 283 VAL A C 1
ATOM 2118 O O . VAL A 1 283 ? 55.382 -10.412 28.784 1.00 12.52 283 VAL A O 1
ATOM 2122 N N . PRO A 1 284 ? 55.360 -8.462 29.895 1.00 12.69 284 PRO A N 1
ATOM 2123 C CA . PRO A 1 284 ? 54.311 -8.922 30.825 1.00 13.49 284 PRO A CA 1
ATOM 2124 C C . PRO A 1 284 ? 53.022 -9.330 30.127 1.00 14.11 284 PRO A C 1
ATOM 2125 O O . PRO A 1 284 ? 52.638 -8.698 29.145 1.00 14.29 284 PRO A O 1
ATOM 2129 N N . GLU A 1 285 ? 52.362 -10.362 30.653 1.00 14.78 285 GLU A N 1
ATOM 2130 C CA . GLU A 1 285 ? 51.127 -10.897 30.085 1.00 15.41 285 GLU A CA 1
ATOM 2131 C C . GLU A 1 285 ? 49.868 -10.407 30.807 1.00 15.37 285 GLU A C 1
ATOM 2132 O O . GLU A 1 285 ? 48.760 -10.844 30.475 1.00 15.97 285 GLU A O 1
ATOM 2138 N N . SER A 1 286 ? 50.023 -9.476 31.749 1.00 15.44 286 SER A N 1
ATOM 2139 C CA . SER A 1 286 ? 48.865 -8.840 32.384 1.00 15.88 286 SER A CA 1
ATOM 2140 C C . SER A 1 286 ? 48.111 -8.024 31.333 1.00 15.54 286 SER A C 1
ATOM 2141 O O . SER A 1 286 ? 48.719 -7.510 30.391 1.00 15.22 286 SER A O 1
ATOM 2144 N N . ALA A 1 287 ? 46.794 -7.902 31.467 1.00 15.15 287 ALA A N 1
ATOM 2145 C CA . ALA A 1 287 ? 46.030 -7.041 30.565 1.00 15.08 287 ALA A CA 1
ATOM 2146 C C . ALA A 1 287 ? 46.316 -5.574 30.855 1.00 15.01 287 ALA A C 1
ATOM 2147 O O . ALA A 1 287 ? 46.359 -4.756 29.940 1.00 14.52 287 ALA A O 1
ATOM 2149 N N . ILE A 1 288 ? 46.492 -5.249 32.133 1.00 15.48 288 ILE A N 1
ATOM 2150 C CA . ILE A 1 288 ? 46.640 -3.869 32.588 1.00 16.20 288 ILE A CA 1
ATOM 2151 C C . ILE A 1 288 ? 47.788 -3.791 33.588 1.00 17.02 288 ILE A C 1
ATOM 2152 O O . ILE A 1 288 ? 47.926 -4.665 34.447 1.00 16.58 288 ILE A O 1
ATOM 2157 N N . VAL A 1 289 ? 48.598 -2.736 33.485 1.00 18.40 289 VAL A N 1
ATOM 2158 C CA . VAL A 1 289 ? 49.619 -2.431 34.481 1.00 19.70 289 VAL A CA 1
ATOM 2159 C C . VAL A 1 289 ? 49.497 -0.967 34.893 1.00 20.55 289 VAL A C 1
ATOM 2160 O O . VAL A 1 289 ? 49.643 -0.083 34.052 1.00 21.01 289 VAL A O 1
#